Protein AF-A0A847ADQ1-F1 (afdb_monomer_lite)

Secondary structure (DSSP, 8-state):
--SSPBSTTHHHHHHHHHHHHHTT----EEE-TTTHHHHHHHHHHHTPPPEEE-SSHHHHHHT--SEEEEES-B---TTS--B-TT--B-GGG---GGGGGGSTT-EEEEEESSS-BTTGGGGHHHHHHH-GGGTTTS-----SEEEE-SSHHHHHHHHHHHHHHHHTS--S--HHHHHHHHHHHHHTT-B-TTT-S-SSEETTEEHHHHHHHHHHHHHHHHH-

Radius of gyration: 16.24 Å; chains: 1; bounding box: 37×34×44 Å

pLDDT: mean 96.76, std 3.58, range [64.19, 98.88]

Foldseek 3Di:
DQLAAALFFLLLQQLLQQLCVVVPHDGEAEDAPSCQQLNVLLCVLQVGDYYDHDQELVVVCVVVDQEDEEQPAFAAFPVRFAAAPVRDTNRVNHRHNLCVLVDPNYAYEYEDARQRHAQSLVCLVVVCVVCVVCSRNGHNHHGPYYDHDNTRSLVSQLSSLVSCLVVVHRSGDALVSLQSSLVSNLVSPHAASCPRGSDSDHVPHHSVVVNVSNVVSVVVSVVD

Structure (mmCIF, N/CA/C/O backbone):
data_AF-A0A847ADQ1-F1
#
_entry.id   AF-A0A847ADQ1-F1
#
loop_
_atom_site.group_PDB
_atom_site.id
_atom_site.type_symbol
_atom_site.label_atom_id
_atom_site.label_alt_id
_atom_site.label_comp_id
_atom_site.label_asym_id
_atom_site.label_entity_id
_atom_site.label_seq_id
_atom_site.pdbx_PDB_ins_code
_atom_site.Cartn_x
_atom_site.Cartn_y
_atom_site.Cartn_z
_atom_site.occupancy
_atom_site.B_iso_or_equiv
_atom_site.auth_seq_id
_atom_site.auth_comp_id
_atom_site.auth_asym_id
_atom_site.auth_atom_id
_atom_site.pdbx_PDB_model_num
ATOM 1 N N . SER A 1 1 ? 9.536 -7.437 -6.058 1.00 64.19 1 SER A N 1
ATOM 2 C CA . SER A 1 1 ? 10.414 -8.628 -6.129 1.00 64.19 1 SER A CA 1
ATOM 3 C C . SER A 1 1 ? 10.101 -9.412 -7.424 1.00 64.19 1 SER A C 1
ATOM 5 O O . SER A 1 1 ? 9.355 -8.891 -8.245 1.00 64.19 1 SER A O 1
ATOM 7 N N . ARG A 1 2 ? 10.649 -10.618 -7.677 1.00 76.25 2 ARG A N 1
ATOM 8 C CA . ARG A 1 2 ? 10.244 -11.473 -8.825 1.00 76.25 2 ARG A CA 1
ATOM 9 C C . ARG A 1 2 ? 9.183 -12.505 -8.408 1.00 76.25 2 ARG A C 1
ATOM 11 O O . ARG A 1 2 ? 9.487 -13.690 -8.297 1.00 76.25 2 ARG A O 1
ATOM 18 N N . GLY A 1 3 ? 7.961 -12.039 -8.151 1.00 76.69 3 GLY A N 1
ATOM 19 C CA . GLY A 1 3 ? 6.793 -12.888 -7.869 1.00 76.69 3 GLY A CA 1
ATOM 20 C C . GLY A 1 3 ? 6.561 -13.263 -6.401 1.00 76.69 3 GLY A C 1
ATOM 21 O O . GLY A 1 3 ? 5.585 -13.949 -6.116 1.00 76.69 3 GLY A O 1
ATOM 22 N N . ALA A 1 4 ? 7.413 -12.822 -5.470 1.00 89.94 4 ALA A N 1
ATOM 23 C CA . ALA A 1 4 ? 7.093 -12.858 -4.043 1.00 89.94 4 ALA A CA 1
ATOM 24 C C . ALA A 1 4 ? 6.412 -11.537 -3.633 1.00 89.94 4 ALA A C 1
ATOM 26 O O . ALA A 1 4 ? 6.844 -10.477 -4.097 1.00 89.94 4 ALA A O 1
ATOM 27 N N . PRO A 1 5 ? 5.391 -11.553 -2.768 1.00 92.94 5 PRO A N 1
ATOM 28 C CA . PRO A 1 5 ? 4.870 -10.310 -2.217 1.00 92.94 5 PRO A CA 1
ATOM 29 C C . PRO A 1 5 ? 5.958 -9.588 -1.422 1.00 92.94 5 PRO A C 1
ATOM 31 O O . PRO A 1 5 ? 6.786 -10.234 -0.772 1.00 92.94 5 PRO A O 1
ATOM 34 N N . GLU A 1 6 ? 5.967 -8.262 -1.501 1.00 95.56 6 GLU A N 1
ATOM 35 C CA . GLU A 1 6 ? 6.812 -7.437 -0.640 1.00 95.56 6 GLU A CA 1
ATOM 36 C C . GLU A 1 6 ? 6.119 -7.194 0.706 1.00 95.56 6 GLU A C 1
ATOM 38 O O . GLU A 1 6 ? 4.911 -7.416 0.844 1.00 95.56 6 GLU A O 1
ATOM 43 N N . THR A 1 7 ? 6.906 -6.851 1.724 1.00 97.75 7 THR A N 1
ATOM 44 C CA . THR A 1 7 ? 6.389 -6.530 3.057 1.00 97.75 7 THR A CA 1
ATOM 45 C C . THR A 1 7 ? 5.823 -5.116 3.147 1.00 97.75 7 THR A C 1
ATOM 47 O O . THR A 1 7 ? 4.994 -4.900 4.025 1.00 97.75 7 THR A O 1
ATOM 50 N N . ASP A 1 8 ? 6.201 -4.200 2.243 1.00 98.38 8 ASP A N 1
ATOM 51 C CA . ASP A 1 8 ? 5.604 -2.861 2.168 1.00 98.38 8 ASP A CA 1
ATOM 52 C C . ASP A 1 8 ? 4.308 -2.878 1.363 1.00 98.38 8 ASP A C 1
ATOM 54 O O . ASP A 1 8 ? 4.202 -3.560 0.337 1.00 98.38 8 ASP A O 1
ATOM 58 N N . GLY A 1 9 ? 3.304 -2.160 1.858 1.00 98.19 9 GLY A N 1
ATOM 59 C CA . GLY A 1 9 ? 1.967 -2.080 1.292 1.00 98.19 9 GLY A CA 1
ATOM 60 C C . GLY A 1 9 ? 0.895 -2.811 2.101 1.00 98.19 9 GLY A C 1
ATOM 61 O O . GLY A 1 9 ? -0.124 -2.193 2.444 1.00 98.19 9 GLY A O 1
ATOM 62 N N . PRO A 1 10 ? 1.050 -4.123 2.394 1.00 98.44 10 PRO A N 1
ATOM 63 C CA . PRO A 1 10 ? 0.032 -4.891 3.092 1.00 98.44 10 PRO A CA 1
ATOM 64 C C . PRO A 1 10 ? -0.368 -4.312 4.451 1.00 98.44 10 PRO A C 1
ATOM 66 O O . PRO A 1 10 ? -1.566 -4.231 4.734 1.00 98.44 10 PRO A O 1
ATOM 69 N N . GLY A 1 11 ? 0.589 -3.894 5.287 1.00 98.31 11 GLY A N 1
ATOM 70 C CA . GLY A 1 11 ? 0.300 -3.397 6.633 1.00 98.31 11 GLY A CA 1
ATOM 71 C C . GLY A 1 11 ? -0.511 -2.103 6.597 1.00 98.31 11 GLY A C 1
ATOM 72 O O . GLY A 1 11 ? -1.565 -1.995 7.236 1.00 98.31 11 GLY A O 1
ATOM 73 N N . GLY A 1 12 ? -0.085 -1.143 5.778 1.00 98.62 12 GLY A N 1
ATOM 74 C CA . GLY A 1 12 ? -0.758 0.137 5.583 1.00 98.62 12 GLY A CA 1
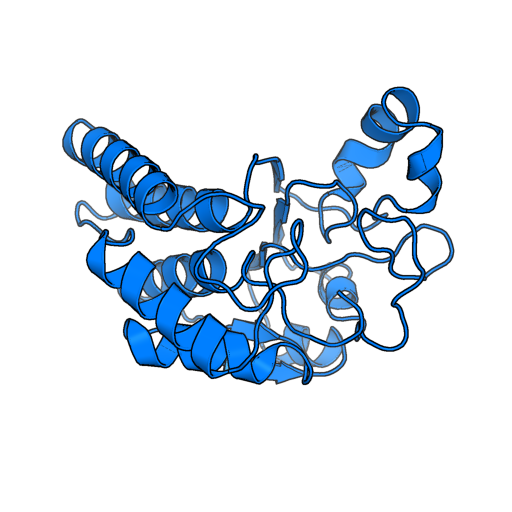ATOM 75 C C . GLY A 1 12 ? -2.142 -0.025 4.973 1.00 98.62 12 GLY A C 1
ATOM 76 O O . GLY A 1 12 ? -3.101 0.587 5.456 1.00 98.62 12 GLY A O 1
ATOM 77 N N . ALA A 1 13 ? -2.272 -0.881 3.955 1.00 98.75 13 ALA A N 1
ATOM 78 C CA . ALA A 1 13 ? -3.550 -1.171 3.312 1.00 98.75 13 ALA A CA 1
ATOM 79 C C . ALA A 1 13 ? -4.554 -1.783 4.293 1.00 98.75 13 ALA A C 1
ATOM 81 O O . ALA A 1 13 ? -5.692 -1.313 4.384 1.00 98.75 13 ALA A O 1
ATOM 82 N N . VAL A 1 14 ? -4.137 -2.787 5.070 1.00 98.75 14 VAL A N 1
ATOM 83 C CA . VAL A 1 14 ? -5.007 -3.461 6.043 1.00 98.75 14 VAL A CA 1
ATOM 84 C C . VAL A 1 14 ? -5.429 -2.519 7.163 1.00 98.75 14 VAL A C 1
ATOM 86 O O . VAL A 1 14 ? -6.620 -2.439 7.478 1.00 98.75 14 VAL A O 1
ATOM 89 N N . VAL A 1 15 ? -4.493 -1.762 7.738 1.00 98.75 15 VAL A N 1
ATOM 90 C CA . VAL A 1 15 ? -4.790 -0.822 8.827 1.00 98.75 15 VAL A CA 1
ATOM 91 C C . VAL A 1 15 ? -5.731 0.284 8.359 1.00 98.75 15 VAL A C 1
ATOM 93 O O . VAL A 1 15 ? -6.720 0.580 9.039 1.00 98.75 15 VAL A O 1
ATOM 96 N N . PHE A 1 16 ? -5.483 0.864 7.184 1.00 98.81 16 PHE A N 1
ATOM 97 C CA . PHE A 1 16 ? -6.342 1.919 6.663 1.00 98.81 16 PHE A CA 1
ATOM 98 C C . PHE A 1 16 ? -7.733 1.401 6.283 1.00 98.81 16 PHE A C 1
ATOM 100 O O . PHE A 1 16 ? -8.744 2.002 6.662 1.00 98.81 16 PHE A O 1
ATOM 107 N N . ALA A 1 17 ? -7.816 0.252 5.608 1.00 98.69 17 ALA A N 1
ATOM 108 C CA . ALA A 1 17 ? -9.096 -0.351 5.253 1.00 98.69 17 ALA A CA 1
ATOM 109 C C . ALA A 1 17 ? -9.905 -0.732 6.505 1.00 98.69 17 ALA A C 1
ATOM 111 O O . ALA A 1 17 ? -11.104 -0.451 6.581 1.00 98.69 17 ALA A O 1
ATOM 112 N N . ARG A 1 18 ? -9.255 -1.276 7.542 1.00 98.56 18 ARG A N 1
ATOM 113 C CA . ARG A 1 18 ? -9.882 -1.526 8.849 1.00 98.56 18 ARG A CA 1
ATOM 114 C C . ARG A 1 18 ? -10.414 -0.236 9.476 1.00 98.56 18 ARG A C 1
ATOM 116 O O . ARG A 1 18 ? -11.547 -0.220 9.956 1.00 98.56 18 ARG A O 1
ATOM 123 N N . ALA A 1 19 ? -9.650 0.856 9.447 1.00 98.56 19 ALA A N 1
ATOM 124 C CA . ALA A 1 19 ? -10.088 2.155 9.961 1.00 98.56 19 ALA A CA 1
ATOM 125 C C . ALA A 1 19 ? -11.319 2.704 9.207 1.00 98.56 19 ALA A C 1
ATOM 127 O O . ALA A 1 19 ? -12.257 3.218 9.828 1.00 98.56 19 ALA A O 1
ATOM 128 N N . LEU A 1 20 ? -11.369 2.546 7.881 1.00 98.25 20 LEU A N 1
ATOM 129 C CA . LEU A 1 20 ? -12.544 2.882 7.068 1.00 98.25 20 LEU A CA 1
ATOM 130 C C . LEU A 1 20 ? -13.766 2.038 7.466 1.00 98.25 20 LEU A C 1
ATOM 132 O O . LEU A 1 20 ? -14.824 2.598 7.766 1.00 98.25 20 LEU A O 1
ATOM 136 N N . ALA A 1 21 ? -13.616 0.715 7.568 1.00 98.12 21 ALA A N 1
ATOM 137 C CA . ALA A 1 21 ? -14.698 -0.178 7.996 1.00 98.12 21 ALA A CA 1
ATOM 138 C C . ALA A 1 21 ? -15.231 0.194 9.390 1.00 98.12 21 ALA A C 1
ATOM 140 O O . ALA A 1 21 ? -16.437 0.317 9.606 1.00 98.12 21 ALA A O 1
ATOM 141 N N . LEU A 1 22 ? -14.326 0.460 10.336 1.00 97.62 22 LEU A N 1
ATOM 142 C CA . LEU A 1 22 ? -14.642 0.846 11.714 1.00 97.62 22 LEU A CA 1
ATOM 143 C C . LEU A 1 22 ? -15.347 2.201 11.839 1.00 97.62 22 LEU A C 1
ATOM 145 O O . LEU A 1 22 ? -15.901 2.508 12.898 1.00 97.62 22 LEU A O 1
ATOM 149 N N . THR A 1 23 ? -15.333 3.008 10.782 1.00 97.25 23 THR A N 1
ATOM 150 C CA . THR A 1 23 ? -16.091 4.258 10.698 1.00 97.25 23 THR A CA 1
ATOM 151 C C . THR A 1 23 ? -17.372 4.103 9.865 1.00 97.25 23 THR A C 1
ATOM 153 O O . THR A 1 23 ? -18.047 5.088 9.578 1.00 97.25 23 THR A O 1
ATOM 156 N N . GLY A 1 24 ? -17.762 2.872 9.520 1.00 96.31 24 GLY A N 1
ATOM 157 C CA . GLY A 1 24 ? -19.025 2.554 8.851 1.00 96.31 24 GLY A CA 1
ATOM 158 C C . GLY A 1 24 ? -19.001 2.730 7.335 1.00 96.31 24 GLY A C 1
ATOM 159 O O . GLY A 1 24 ? -20.065 2.880 6.737 1.00 96.31 24 GLY A O 1
ATOM 160 N N . ARG A 1 25 ? -17.815 2.760 6.714 1.00 96.94 25 ARG A N 1
ATOM 161 C CA . ARG A 1 25 ? -17.682 2.775 5.250 1.00 96.94 25 ARG A CA 1
ATOM 162 C C . ARG A 1 25 ? -17.715 1.343 4.725 1.00 96.94 25 ARG A C 1
ATOM 164 O O . ARG A 1 25 ? -17.187 0.435 5.366 1.00 96.94 25 ARG A O 1
ATOM 171 N N . GLU A 1 26 ? -18.307 1.161 3.552 1.00 97.00 26 GLU A N 1
ATOM 172 C CA . GLU A 1 26 ? -18.151 -0.070 2.784 1.00 97.00 26 GLU A CA 1
ATOM 173 C C . GLU A 1 26 ? -16.737 -0.090 2.194 1.00 97.00 26 GLU A C 1
ATOM 175 O O . GLU A 1 26 ? -16.317 0.873 1.553 1.00 97.00 26 GLU A O 1
ATOM 180 N N . VAL A 1 27 ? -15.974 -1.145 2.475 1.00 97.44 27 VAL A N 1
ATOM 181 C CA . VAL A 1 27 ? -14.571 -1.247 2.066 1.00 97.44 27 VAL A CA 1
ATOM 182 C C . VAL A 1 27 ? -14.263 -2.667 1.614 1.00 97.44 27 VAL A C 1
ATOM 184 O O . VAL A 1 27 ? -14.748 -3.635 2.202 1.00 97.44 27 VAL A O 1
ATOM 187 N N . ALA A 1 28 ? -13.420 -2.777 0.597 1.00 96.94 28 ALA A N 1
ATOM 188 C CA . ALA A 1 28 ? -12.846 -4.026 0.128 1.00 96.94 28 ALA A CA 1
ATOM 189 C C . ALA A 1 28 ? -11.369 -3.791 -0.201 1.00 96.94 28 ALA A C 1
ATOM 191 O O . ALA A 1 28 ? -11.009 -2.732 -0.717 1.00 96.94 28 ALA A O 1
ATOM 192 N N . ILE A 1 29 ? -10.520 -4.768 0.116 1.00 98.50 29 ILE A N 1
ATOM 193 C CA . ILE A 1 29 ? -9.119 -4.763 -0.308 1.00 98.50 29 ILE A CA 1
ATOM 194 C C . ILE A 1 29 ? -9.030 -5.589 -1.584 1.00 98.50 29 ILE A C 1
ATOM 196 O O . ILE A 1 29 ? -9.310 -6.786 -1.556 1.00 98.50 29 ILE A O 1
ATOM 200 N N . PHE A 1 30 ? -8.619 -4.953 -2.677 1.00 98.38 30 PHE A N 1
ATOM 201 C CA . PHE A 1 30 ? -8.323 -5.622 -3.939 1.00 98.38 30 PHE A CA 1
ATOM 202 C C . PHE A 1 30 ? -6.818 -5.812 -4.092 1.00 98.38 30 PHE A C 1
ATOM 204 O O . PHE A 1 30 ? -6.032 -4.907 -3.810 1.00 98.38 30 PHE A O 1
ATOM 211 N N . THR A 1 31 ? -6.414 -6.992 -4.538 1.00 98.06 31 THR A N 1
ATOM 212 C CA . THR A 1 31 ? -5.016 -7.323 -4.826 1.00 98.06 31 THR A CA 1
ATOM 213 C C . THR A 1 31 ? -4.956 -8.407 -5.899 1.00 98.06 31 THR A C 1
ATOM 215 O O . THR A 1 31 ? -5.996 -8.836 -6.383 1.00 98.06 31 THR A O 1
ATOM 218 N N . ASP A 1 32 ? -3.764 -8.834 -6.297 1.00 96.88 32 ASP A N 1
ATOM 219 C CA . ASP A 1 32 ? -3.591 -9.916 -7.268 1.00 96.88 32 ASP A CA 1
ATOM 220 C C . ASP A 1 32 ? -3.220 -11.250 -6.610 1.00 96.88 32 ASP A C 1
ATOM 222 O O . ASP A 1 32 ? -2.955 -11.323 -5.407 1.00 96.88 32 ASP A O 1
ATOM 226 N N . SER A 1 33 ? -3.166 -12.314 -7.413 1.00 95.62 33 SER A N 1
ATOM 227 C CA . SER A 1 33 ? -2.839 -13.663 -6.943 1.00 95.62 33 SER A CA 1
ATOM 228 C C . SER A 1 33 ? -1.426 -13.837 -6.361 1.00 95.62 33 SER A C 1
ATOM 230 O O . SER A 1 33 ? -1.193 -14.768 -5.581 1.00 95.62 33 SER A O 1
ATOM 232 N N . TYR A 1 34 ? -0.475 -12.948 -6.667 1.00 96.69 34 TYR A N 1
ATOM 233 C CA . TYR A 1 34 ? 0.869 -12.965 -6.075 1.00 96.69 34 TYR A CA 1
ATOM 234 C C . TYR A 1 34 ? 0.872 -12.356 -4.669 1.00 96.69 34 TYR A C 1
ATOM 236 O O . TYR A 1 34 ? 1.585 -12.837 -3.781 1.00 96.69 34 TYR A O 1
ATOM 244 N N . CYS A 1 35 ? 0.039 -11.339 -4.445 1.00 97.19 35 CYS A N 1
ATOM 245 C CA . CYS A 1 35 ? -0.044 -10.603 -3.183 1.00 97.19 35 CYS A CA 1
ATOM 246 C C . CYS A 1 35 ? -1.191 -11.048 -2.261 1.00 97.19 35 CYS A C 1
ATOM 248 O O . CYS A 1 35 ? -1.146 -10.787 -1.055 1.00 97.19 35 CYS A O 1
ATOM 250 N N . GLY A 1 36 ? -2.173 -11.801 -2.764 1.00 97.50 36 GLY A N 1
ATOM 251 C CA . GLY A 1 36 ? -3.367 -12.220 -2.021 1.00 97.50 36 GLY A CA 1
ATOM 252 C C . GLY A 1 36 ? -3.076 -12.920 -0.697 1.00 97.50 36 GLY A C 1
ATOM 253 O O . GLY A 1 36 ? -3.735 -12.663 0.313 1.00 97.50 36 GLY A O 1
ATOM 254 N N . ARG A 1 37 ? -2.048 -13.777 -0.658 1.00 97.25 37 ARG A N 1
ATOM 255 C CA . ARG A 1 37 ? -1.647 -14.468 0.579 1.00 97.25 37 ARG A CA 1
ATOM 256 C C . ARG A 1 37 ? -1.067 -13.530 1.641 1.00 97.25 37 ARG A C 1
ATOM 258 O O . ARG A 1 37 ? -1.303 -13.773 2.818 1.00 97.25 37 ARG A O 1
ATOM 265 N N . ALA A 1 38 ? -0.334 -12.494 1.234 1.00 98.00 38 ALA A N 1
ATOM 266 C CA . ALA A 1 38 ? 0.267 -11.517 2.138 1.00 98.00 38 ALA A CA 1
ATOM 267 C C . ALA A 1 38 ? -0.814 -10.639 2.774 1.00 98.00 38 ALA A C 1
ATOM 269 O O . ALA A 1 38 ? -0.896 -10.555 3.997 1.00 98.00 38 ALA A O 1
ATOM 270 N N . LEU A 1 39 ? -1.722 -10.099 1.955 1.00 98.50 39 LEU A N 1
ATOM 271 C CA . LEU A 1 39 ? -2.825 -9.267 2.443 1.00 98.50 39 LEU A CA 1
ATOM 272 C C . LEU A 1 39 ? -3.761 -10.044 3.373 1.00 98.50 39 LEU A C 1
ATOM 274 O O . LEU A 1 39 ? -4.140 -9.530 4.421 1.00 98.50 39 LEU A O 1
ATOM 278 N N . ARG A 1 40 ? -4.101 -11.298 3.039 1.00 98.56 40 ARG A N 1
ATOM 279 C CA . ARG A 1 40 ? -4.914 -12.144 3.930 1.00 98.56 40 ARG A CA 1
ATOM 280 C C . ARG A 1 40 ? -4.228 -12.414 5.262 1.00 98.56 40 ARG A C 1
ATOM 282 O O . ARG A 1 40 ? -4.880 -12.304 6.290 1.00 98.56 40 ARG A O 1
ATOM 289 N N . ALA A 1 41 ? -2.930 -12.719 5.245 1.00 98.25 41 ALA A N 1
ATOM 290 C CA . ALA A 1 41 ? -2.167 -12.957 6.465 1.00 98.25 41 ALA A CA 1
ATOM 291 C C . ALA A 1 41 ? -2.169 -11.721 7.384 1.00 98.25 41 ALA A C 1
ATOM 293 O O . ALA A 1 41 ? -2.421 -11.853 8.580 1.00 98.25 41 ALA A O 1
ATOM 294 N N . CYS A 1 42 ? -1.985 -10.519 6.823 1.00 98.12 42 CYS A N 1
ATOM 295 C CA . CYS A 1 42 ? -2.130 -9.267 7.569 1.00 98.12 42 CYS A CA 1
ATOM 296 C C . CYS A 1 42 ? -3.555 -9.078 8.109 1.00 98.12 42 CYS A C 1
ATOM 298 O O . CYS A 1 42 ? -3.719 -8.780 9.290 1.00 98.12 42 CYS A O 1
ATOM 300 N N . CYS A 1 43 ? -4.591 -9.278 7.285 1.00 98.25 43 CYS A N 1
ATOM 301 C CA . CYS A 1 43 ? -5.981 -9.160 7.736 1.00 98.25 43 CYS A CA 1
ATOM 302 C C . CYS A 1 43 ? -6.297 -10.111 8.893 1.00 98.25 43 CYS A C 1
ATOM 304 O O . CYS A 1 43 ? -6.905 -9.684 9.874 1.00 98.25 43 CYS A O 1
ATOM 306 N N . ASP A 1 44 ? -5.867 -11.368 8.806 1.00 98.19 44 ASP A N 1
ATOM 307 C CA . ASP A 1 44 ? -6.098 -12.373 9.845 1.00 98.19 44 ASP A CA 1
ATOM 308 C C . ASP A 1 44 ? -5.368 -12.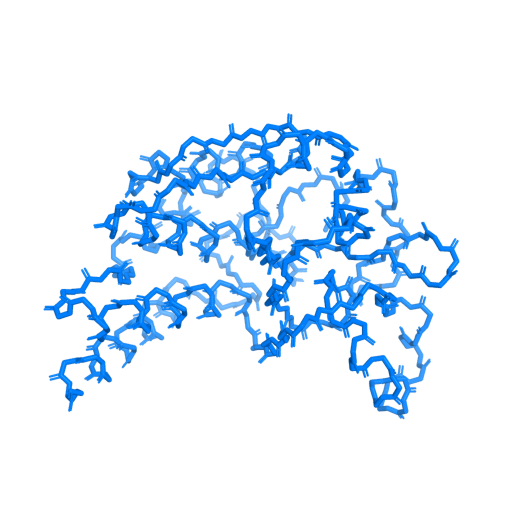021 11.151 1.00 98.19 44 ASP A C 1
ATOM 310 O O . ASP A 1 44 ? -5.903 -12.260 12.235 1.00 98.19 44 ASP A O 1
ATOM 314 N N . ALA A 1 45 ? -4.182 -11.409 11.064 1.00 97.69 45 ALA A N 1
ATOM 315 C CA . ALA A 1 45 ? -3.388 -11.021 12.229 1.00 97.69 45 ALA A CA 1
ATOM 316 C C . ALA A 1 45 ? -4.045 -9.912 13.070 1.00 97.69 45 ALA A C 1
ATOM 318 O O . ALA A 1 45 ? -3.917 -9.921 14.294 1.00 97.69 45 ALA A O 1
ATOM 319 N N . VAL A 1 46 ? -4.753 -8.965 12.439 1.00 96.31 46 VAL A N 1
ATOM 320 C CA . VAL A 1 46 ? -5.239 -7.741 13.118 1.00 96.31 46 VAL A CA 1
ATOM 321 C C . VAL A 1 46 ? -6.739 -7.467 12.946 1.00 96.31 46 VAL A C 1
ATOM 323 O O . VAL A 1 46 ? -7.229 -6.391 13.300 1.00 96.31 46 VAL A O 1
ATOM 326 N N . GLY A 1 47 ? -7.494 -8.419 12.395 1.00 95.00 47 GLY A N 1
ATOM 327 C CA . GLY A 1 47 ? -8.933 -8.269 12.153 1.00 95.00 47 GLY A CA 1
ATOM 328 C C . GLY A 1 47 ? -9.257 -7.257 11.047 1.00 95.00 47 GLY A C 1
ATOM 329 O O . GLY A 1 47 ? -10.092 -6.369 11.234 1.00 95.00 47 GLY A O 1
ATOM 330 N N . GLY A 1 48 ? -8.564 -7.365 9.914 1.00 94.50 48 GLY A N 1
ATOM 331 C CA . GLY A 1 48 ? -8.808 -6.572 8.709 1.00 94.50 48 GLY A CA 1
ATOM 332 C C . GLY A 1 48 ? -10.052 -7.010 7.915 1.00 94.50 48 GLY A C 1
ATOM 333 O O . GLY A 1 48 ? -10.645 -8.055 8.196 1.00 94.50 48 GLY A O 1
ATOM 334 N N . PRO A 1 49 ? -10.477 -6.213 6.918 1.00 95.19 49 PRO A N 1
ATOM 335 C CA . PRO A 1 49 ? -11.575 -6.580 6.025 1.00 95.19 49 PRO A CA 1
ATOM 336 C C . PRO A 1 49 ? -11.188 -7.724 5.071 1.00 95.19 49 PRO A C 1
ATOM 338 O O . PRO A 1 49 ? -10.026 -8.104 4.957 1.00 95.19 49 PRO A O 1
ATOM 341 N N . GLY A 1 50 ? -12.174 -8.277 4.360 1.00 93.25 50 GLY A N 1
ATOM 342 C CA . GLY A 1 50 ? -11.931 -9.324 3.365 1.00 93.25 50 GLY A CA 1
ATOM 343 C C . GLY A 1 50 ? -11.048 -8.852 2.202 1.00 93.25 50 GLY A C 1
ATOM 344 O O . GLY A 1 50 ? -11.122 -7.697 1.779 1.00 93.25 50 GLY A O 1
ATOM 345 N N . VAL A 1 51 ? -10.241 -9.777 1.678 1.00 97.94 51 VAL A N 1
ATOM 346 C CA . VAL A 1 51 ? -9.345 -9.568 0.532 1.00 97.94 51 VAL A CA 1
ATOM 347 C C . VAL A 1 51 ? -9.931 -10.253 -0.697 1.00 97.94 51 VAL A C 1
ATOM 349 O O . VAL A 1 51 ? -10.266 -11.439 -0.640 1.00 97.94 51 VAL A O 1
ATOM 352 N N . ILE A 1 52 ? -10.024 -9.512 -1.797 1.00 98.12 52 ILE A N 1
ATOM 353 C CA . ILE A 1 52 ? -10.507 -9.976 -3.096 1.00 98.12 52 ILE A CA 1
ATOM 354 C C . ILE A 1 52 ? -9.314 -9.994 -4.054 1.00 98.12 52 ILE A C 1
ATOM 356 O O . ILE A 1 52 ? -8.619 -8.989 -4.210 1.00 98.12 52 ILE A O 1
ATOM 360 N N . GLU A 1 53 ? -9.047 -11.156 -4.645 1.00 97.88 53 GLU A N 1
ATOM 361 C CA . GLU A 1 53 ? -8.013 -11.311 -5.667 1.00 97.88 53 GLU A CA 1
ATOM 362 C C . GLU A 1 53 ? -8.623 -11.102 -7.043 1.00 97.88 53 GLU A C 1
ATOM 364 O O . GLU A 1 53 ? -9.561 -11.808 -7.406 1.00 97.88 53 GLU A O 1
ATOM 369 N N . GLU A 1 54 ? -8.061 -10.168 -7.796 1.00 97.00 54 GLU A N 1
ATOM 370 C CA . GLU A 1 54 ? -8.451 -9.861 -9.164 1.00 97.00 54 GLU A CA 1
ATOM 371 C C . GLU A 1 54 ? -7.212 -9.706 -10.043 1.00 97.00 54 GLU A C 1
ATOM 373 O O . GLU A 1 54 ? -6.093 -9.498 -9.570 1.00 97.00 54 GLU A O 1
ATOM 378 N N . GLU A 1 55 ? -7.418 -9.802 -11.350 1.00 95.25 55 GLU A N 1
ATOM 379 C CA . GLU A 1 55 ? -6.334 -9.761 -12.335 1.00 95.25 55 GLU A CA 1
ATOM 380 C C . GLU A 1 55 ? -6.440 -8.537 -13.262 1.00 95.25 55 GLU A C 1
ATOM 382 O O . GLU A 1 55 ? -5.551 -8.300 -14.083 1.00 95.25 55 GLU A O 1
ATOM 387 N N . SER A 1 56 ? -7.492 -7.720 -13.136 1.00 95.44 56 SER A N 1
ATOM 388 C CA . SER A 1 56 ? -7.629 -6.467 -13.876 1.00 95.44 56 SER A CA 1
ATOM 389 C C . SER A 1 56 ? -8.359 -5.379 -13.079 1.00 95.44 56 SER A C 1
ATOM 391 O O . SER A 1 56 ? -8.914 -5.604 -12.004 1.00 95.44 56 SER A O 1
ATOM 393 N N . GLY A 1 57 ? -8.313 -4.148 -13.589 1.00 95.31 57 GLY A N 1
ATOM 394 C CA . GLY A 1 57 ? -9.022 -3.027 -12.982 1.00 95.31 57 GLY A CA 1
ATOM 395 C C . GLY A 1 57 ? -10.535 -3.055 -13.205 1.00 95.31 57 GLY A C 1
ATOM 396 O O . GLY A 1 57 ? -11.257 -2.406 -12.449 1.00 95.31 57 GLY A O 1
ATOM 397 N N . ASP A 1 58 ? -11.033 -3.805 -14.194 1.00 94.88 58 ASP A N 1
ATOM 398 C CA . ASP A 1 58 ? -12.470 -3.883 -14.485 1.00 94.88 58 ASP A CA 1
ATOM 399 C C . ASP A 1 58 ? -13.234 -4.540 -13.326 1.00 94.88 58 ASP A C 1
ATOM 401 O O . ASP A 1 58 ? -14.324 -4.087 -12.963 1.00 94.88 58 ASP A O 1
ATOM 405 N N . GLU A 1 59 ? -12.656 -5.561 -12.687 1.00 91.88 59 GLU A N 1
ATOM 406 C CA . GLU A 1 59 ? -13.266 -6.223 -11.532 1.00 91.88 59 GLU A CA 1
ATOM 407 C C . GLU A 1 59 ? -13.235 -5.338 -10.279 1.00 91.88 59 GLU A C 1
ATOM 409 O O . GLU A 1 59 ? -14.214 -5.291 -9.530 1.00 91.88 59 GLU A O 1
ATOM 414 N N . VAL A 1 60 ? -12.179 -4.534 -10.104 1.00 95.88 60 VAL A N 1
ATOM 415 C CA . VAL A 1 60 ? -12.131 -3.496 -9.058 1.00 95.88 60 VAL A CA 1
ATOM 416 C C . VAL A 1 60 ? -13.237 -2.459 -9.283 1.00 95.88 60 VAL A C 1
ATOM 418 O O . VAL A 1 60 ? -13.944 -2.074 -8.352 1.00 95.88 60 VAL A O 1
ATOM 421 N N . LEU A 1 61 ? -13.446 -2.020 -10.527 1.00 96.50 61 LEU A N 1
ATOM 422 C CA . LEU A 1 61 ? -14.495 -1.057 -10.877 1.00 96.50 61 LEU A CA 1
ATOM 423 C C . LEU A 1 61 ? -15.911 -1.642 -10.772 1.00 96.50 61 LEU A C 1
ATOM 425 O O . LEU A 1 61 ? -16.864 -0.891 -10.543 1.00 96.50 61 LEU A O 1
ATOM 429 N N . ALA A 1 62 ? -16.074 -2.964 -10.869 1.00 95.81 62 ALA A N 1
ATOM 430 C CA . ALA A 1 62 ? -17.362 -3.629 -10.666 1.00 95.81 62 ALA A CA 1
ATOM 431 C C . ALA A 1 62 ? -17.908 -3.443 -9.237 1.00 95.81 62 ALA A C 1
ATOM 433 O O . ALA A 1 62 ? -19.127 -3.461 -9.043 1.00 95.81 62 ALA A O 1
ATOM 434 N N . PHE A 1 63 ? -17.030 -3.178 -8.262 1.00 95.38 63 PHE A N 1
ATOM 435 C CA . PHE A 1 63 ? -17.394 -2.784 -6.897 1.00 95.38 63 PHE A CA 1
ATOM 436 C C . PHE A 1 63 ? -18.011 -1.376 -6.808 1.00 95.38 63 PHE A C 1
ATOM 438 O O . PHE A 1 63 ? -18.678 -1.062 -5.827 1.00 95.38 63 PHE A O 1
ATOM 445 N N . ARG A 1 64 ? -17.855 -0.543 -7.848 1.00 95.38 64 ARG A N 1
ATOM 446 C CA . ARG A 1 64 ? -18.334 0.852 -7.921 1.00 95.38 64 ARG A CA 1
ATOM 447 C C . ARG A 1 64 ? -17.835 1.737 -6.762 1.00 95.38 64 ARG A C 1
ATOM 449 O O . ARG A 1 64 ? -18.655 2.360 -6.086 1.00 95.38 64 ARG A O 1
ATOM 456 N N . PRO A 1 65 ? -16.513 1.813 -6.521 1.00 95.69 65 PRO A N 1
ATOM 457 C CA . PRO A 1 65 ? -15.974 2.627 -5.437 1.00 95.69 65 PRO A CA 1
ATOM 458 C C . PRO A 1 65 ? -16.177 4.131 -5.682 1.00 95.69 65 PRO A C 1
ATOM 460 O O . PRO A 1 65 ? -15.882 4.636 -6.762 1.00 95.69 65 PRO A O 1
ATOM 463 N N . ASP A 1 66 ? -16.578 4.874 -4.646 1.00 95.38 66 ASP A N 1
ATOM 464 C CA . ASP A 1 66 ? -16.527 6.348 -4.654 1.00 95.38 66 ASP A CA 1
ATOM 465 C C . ASP A 1 66 ? -15.080 6.883 -4.555 1.00 95.38 66 ASP A C 1
ATOM 467 O O . ASP A 1 66 ? -14.784 8.019 -4.944 1.00 95.38 66 ASP A O 1
ATOM 471 N N . LEU A 1 67 ? -14.184 6.068 -3.987 1.00 97.31 67 LEU A N 1
ATOM 472 C CA . LEU A 1 67 ? -12.767 6.344 -3.775 1.00 97.31 67 LEU A CA 1
ATOM 473 C C . LEU A 1 67 ? -11.964 5.055 -3.978 1.00 97.31 67 LEU A C 1
ATOM 475 O O . LEU A 1 67 ? -12.186 4.065 -3.282 1.00 97.31 67 LEU A O 1
ATOM 479 N N . LEU A 1 68 ? -11.003 5.100 -4.893 1.00 98.38 68 LEU A N 1
ATOM 480 C CA . LEU A 1 68 ? -9.969 4.095 -5.084 1.00 98.38 68 LEU A CA 1
ATOM 481 C C . LEU A 1 68 ? -8.692 4.552 -4.381 1.00 98.38 68 LEU A C 1
ATOM 483 O O . LEU A 1 68 ? -8.279 5.705 -4.520 1.00 98.38 68 LEU A O 1
ATOM 487 N N . VAL A 1 69 ? -8.073 3.648 -3.627 1.00 98.69 69 VAL A N 1
ATOM 488 C CA . VAL A 1 69 ? -6.851 3.935 -2.878 1.00 98.69 69 VAL A CA 1
ATOM 489 C C . VAL A 1 69 ? -5.777 2.938 -3.278 1.00 98.69 69 VAL A C 1
ATOM 491 O O . VAL A 1 69 ? -5.942 1.741 -3.053 1.00 98.69 69 VAL A O 1
ATOM 494 N N . PHE A 1 70 ? -4.683 3.429 -3.852 1.00 98.75 70 PHE A N 1
ATOM 495 C CA . PHE A 1 70 ? -3.477 2.632 -4.055 1.00 98.75 70 PHE A CA 1
ATOM 496 C C . PHE A 1 70 ? -2.524 2.845 -2.885 1.00 98.75 70 PHE A C 1
ATOM 498 O O . PHE A 1 70 ? -2.242 3.983 -2.516 1.00 98.75 70 PHE A O 1
ATOM 505 N N . ILE A 1 71 ? -2.036 1.749 -2.316 1.00 98.75 71 ILE A N 1
ATOM 506 C CA . ILE A 1 71 ? -0.955 1.736 -1.332 1.00 98.75 71 ILE A CA 1
ATOM 507 C C . ILE A 1 71 ? 0.047 0.706 -1.843 1.00 98.75 71 ILE A C 1
ATOM 509 O O . ILE A 1 71 ? -0.313 -0.464 -1.972 1.00 98.75 71 ILE A O 1
ATOM 513 N N . GLU A 1 72 ? 1.242 1.165 -2.218 1.00 98.31 72 GLU A N 1
ATOM 514 C CA . GLU A 1 72 ? 2.336 0.329 -2.742 1.00 98.31 72 GLU A CA 1
ATOM 515 C C . GLU A 1 72 ? 1.946 -0.563 -3.931 1.00 98.31 72 GLU A C 1
ATOM 517 O O . GLU A 1 72 ? 2.432 -1.678 -4.131 1.00 98.31 72 GLU A O 1
ATOM 522 N N . ARG A 1 73 ? 1.001 -0.094 -4.754 1.00 98.00 73 ARG A N 1
ATOM 523 C CA . ARG A 1 73 ? 0.626 -0.805 -5.976 1.00 98.00 73 ARG A CA 1
ATOM 524 C C . ARG A 1 73 ? 1.439 -0.274 -7.136 1.00 98.00 73 ARG A C 1
ATOM 526 O O . ARG A 1 73 ? 1.291 0.891 -7.464 1.00 98.00 73 ARG A O 1
ATOM 533 N N . LEU A 1 74 ? 2.186 -1.121 -7.841 1.00 98.00 74 LEU A N 1
ATOM 534 C CA . LEU A 1 74 ? 2.854 -0.724 -9.085 1.00 98.00 74 LEU A CA 1
ATOM 535 C C . LEU A 1 74 ? 1.875 -0.165 -10.128 1.00 98.00 74 LEU A C 1
ATOM 537 O O . LEU A 1 74 ? 0.810 -0.734 -10.375 1.00 98.00 74 LEU A O 1
ATOM 541 N N . GLY A 1 75 ? 2.276 0.930 -10.769 1.00 98.38 75 GLY A N 1
ATOM 542 C CA . GLY A 1 75 ? 1.575 1.538 -11.895 1.00 98.38 75 GLY A CA 1
ATOM 543 C C . GLY A 1 75 ? 2.351 1.342 -13.189 1.00 98.38 75 GLY A C 1
ATOM 544 O O . GLY A 1 75 ? 3.584 1.330 -13.191 1.00 98.38 75 GLY A O 1
ATOM 545 N N . ARG A 1 76 ? 1.639 1.197 -14.311 1.00 98.50 76 ARG A N 1
ATOM 546 C CA . ARG A 1 76 ? 2.307 1.025 -15.605 1.00 98.50 76 ARG A CA 1
ATOM 547 C C . ARG A 1 76 ? 3.162 2.246 -15.947 1.00 98.50 76 ARG A C 1
ATOM 549 O O . ARG A 1 76 ? 2.761 3.390 -15.716 1.00 98.50 76 ARG A O 1
ATOM 556 N N . ALA A 1 77 ? 4.309 2.001 -16.561 1.00 98.75 77 ALA A N 1
ATOM 557 C CA . ALA A 1 77 ? 5.140 3.017 -17.184 1.00 98.75 77 ALA A CA 1
ATOM 558 C C . ALA A 1 77 ? 4.604 3.406 -18.575 1.00 98.75 77 ALA A C 1
ATOM 560 O O . ALA A 1 77 ? 3.604 2.879 -19.067 1.00 98.75 77 ALA A O 1
ATOM 561 N N . GLU A 1 78 ? 5.282 4.347 -19.232 1.00 98.12 78 GLU A N 1
ATOM 562 C CA . GLU A 1 78 ? 4.883 4.885 -20.542 1.00 98.12 78 GLU A CA 1
ATOM 563 C C . GLU A 1 78 ? 4.861 3.830 -21.658 1.00 98.12 78 GLU A C 1
ATOM 565 O O . GLU A 1 78 ? 4.060 3.928 -22.586 1.00 98.12 78 GLU A O 1
ATOM 570 N N . ASP A 1 79 ? 5.691 2.793 -21.554 1.00 98.19 79 ASP A N 1
ATOM 571 C CA . ASP A 1 79 ? 5.716 1.667 -22.491 1.00 98.19 79 ASP A CA 1
ATOM 572 C C . ASP A 1 79 ? 4.707 0.553 -22.148 1.00 98.19 79 ASP A C 1
ATOM 574 O O . ASP A 1 79 ? 4.692 -0.488 -22.807 1.00 98.19 79 ASP A O 1
ATOM 578 N N . GLY A 1 80 ? 3.864 0.771 -21.132 1.00 98.12 80 GLY A N 1
ATOM 579 C CA . GLY A 1 80 ? 2.836 -0.163 -20.675 1.00 98.12 80 GLY A CA 1
ATOM 580 C C . GLY A 1 80 ? 3.344 -1.296 -19.778 1.00 98.12 80 GLY A C 1
ATOM 581 O O . GLY A 1 80 ? 2.560 -2.189 -19.465 1.00 98.12 80 GLY A O 1
ATOM 582 N N . ARG A 1 81 ? 4.622 -1.284 -19.380 1.00 98.56 81 ARG A N 1
ATOM 583 C CA . ARG A 1 81 ? 5.229 -2.302 -18.506 1.00 98.56 81 ARG A CA 1
ATOM 584 C C . ARG A 1 81 ? 5.290 -1.861 -17.047 1.00 98.56 81 ARG A C 1
ATOM 586 O O . ARG A 1 81 ? 5.086 -0.692 -16.732 1.00 98.56 81 ARG A O 1
ATOM 593 N N . TYR A 1 82 ? 5.631 -2.802 -16.172 1.00 98.44 82 TYR A N 1
ATOM 594 C CA . TYR A 1 82 ? 5.803 -2.597 -14.736 1.00 98.44 82 TYR A CA 1
ATOM 595 C C . TYR A 1 82 ? 7.250 -2.859 -14.341 1.00 98.44 82 TYR A C 1
ATOM 597 O O . TYR A 1 82 ? 7.833 -3.877 -14.720 1.00 98.44 82 TYR A O 1
ATOM 605 N N . TYR A 1 83 ? 7.822 -1.946 -13.562 1.00 98.00 83 TYR A N 1
ATOM 606 C CA . TYR A 1 83 ? 9.224 -1.986 -13.174 1.00 98.00 83 TYR A CA 1
ATOM 607 C C . TYR A 1 83 ? 9.369 -1.911 -11.660 1.00 98.00 83 TYR A C 1
ATOM 609 O O . TYR A 1 83 ? 8.645 -1.171 -10.999 1.00 98.00 83 TYR A O 1
ATOM 617 N N . ASN A 1 84 ? 10.331 -2.656 -11.117 1.00 95.88 84 ASN A N 1
ATOM 618 C CA . ASN A 1 84 ? 10.747 -2.493 -9.724 1.00 95.88 84 ASN A CA 1
ATOM 619 C C . ASN A 1 84 ? 11.829 -1.404 -9.582 1.00 95.88 84 ASN A C 1
ATOM 621 O O . ASN A 1 84 ? 12.391 -0.931 -10.573 1.00 95.88 84 ASN A O 1
ATOM 625 N N . MET A 1 85 ? 12.216 -1.086 -8.343 1.00 94.19 85 MET A N 1
ATOM 626 C CA . MET A 1 85 ? 13.272 -0.103 -8.045 1.00 94.19 85 MET A CA 1
ATOM 627 C C . MET A 1 85 ? 14.659 -0.462 -8.610 1.00 94.19 85 MET A C 1
ATOM 629 O O . MET A 1 85 ? 15.526 0.398 -8.764 1.00 94.19 85 MET A O 1
ATOM 633 N N . ARG A 1 86 ? 14.879 -1.724 -9.006 1.00 94.56 86 ARG A N 1
ATOM 634 C CA . ARG A 1 86 ? 16.090 -2.184 -9.715 1.00 94.56 86 ARG A CA 1
ATOM 635 C C . ARG A 1 86 ? 15.992 -2.025 -11.239 1.00 94.56 86 ARG A C 1
ATOM 637 O O . ARG A 1 86 ? 16.924 -2.418 -11.942 1.00 94.56 86 ARG A O 1
ATOM 644 N N . ARG A 1 87 ? 14.917 -1.405 -11.746 1.00 96.38 87 ARG A N 1
ATOM 645 C CA . ARG A 1 87 ? 14.602 -1.195 -13.174 1.00 96.38 87 ARG A CA 1
ATOM 646 C C . ARG A 1 87 ? 14.397 -2.492 -13.952 1.00 96.38 87 ARG A C 1
ATOM 648 O O . ARG A 1 87 ? 14.577 -2.534 -15.168 1.00 96.38 87 ARG A O 1
ATOM 655 N N . GLU A 1 88 ? 14.048 -3.564 -13.254 1.00 96.75 88 GLU A N 1
ATOM 656 C CA . GLU A 1 88 ? 13.725 -4.838 -13.885 1.00 96.75 88 GLU A CA 1
ATOM 657 C C . GLU A 1 88 ? 12.258 -4.832 -14.309 1.00 96.75 88 GLU A C 1
ATOM 659 O O . GLU A 1 88 ? 11.396 -4.485 -13.504 1.00 96.75 88 GLU A O 1
ATOM 664 N N . ASP A 1 89 ? 11.985 -5.244 -15.548 1.00 97.75 89 ASP A N 1
ATOM 665 C CA . ASP A 1 89 ? 10.623 -5.513 -16.015 1.00 97.75 89 ASP A CA 1
ATOM 666 C C . ASP A 1 89 ? 10.063 -6.728 -15.263 1.00 97.75 89 ASP A C 1
ATOM 668 O O . ASP A 1 89 ? 10.582 -7.845 -15.369 1.00 97.75 89 ASP A O 1
ATOM 672 N N . ILE A 1 90 ? 9.012 -6.487 -14.487 1.00 96.88 90 ILE A N 1
ATOM 673 C CA . ILE A 1 90 ? 8.298 -7.488 -13.693 1.00 96.88 90 ILE A CA 1
ATOM 674 C C . ILE A 1 90 ? 6.837 -7.624 -14.126 1.00 96.88 90 ILE A C 1
ATOM 676 O O . ILE A 1 90 ? 6.049 -8.226 -13.405 1.00 96.88 90 ILE A O 1
ATOM 680 N N . SER A 1 91 ? 6.485 -7.162 -15.332 1.00 97.25 91 SER A N 1
ATOM 681 C CA . SER A 1 91 ? 5.113 -7.212 -15.865 1.00 97.25 91 SER A CA 1
ATOM 682 C C . SER A 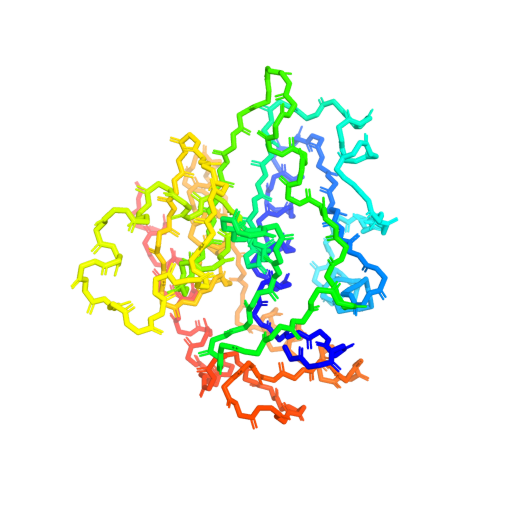1 91 ? 4.499 -8.616 -15.839 1.00 97.25 91 SER A C 1
ATOM 684 O O . SER A 1 91 ? 3.298 -8.765 -15.657 1.00 97.25 91 SER A O 1
ATOM 686 N N . ALA A 1 92 ? 5.320 -9.665 -15.964 1.00 96.56 92 ALA A N 1
ATOM 687 C CA . ALA A 1 92 ? 4.874 -11.059 -15.870 1.00 96.56 92 ALA A CA 1
ATOM 688 C C . ALA A 1 92 ? 4.333 -11.461 -14.480 1.00 96.56 92 ALA A C 1
ATOM 690 O O . ALA A 1 92 ? 3.737 -12.526 -14.355 1.00 96.56 92 ALA A O 1
ATOM 691 N N . PHE A 1 93 ? 4.564 -10.636 -13.457 1.00 95.50 93 PHE A N 1
ATOM 692 C CA . PHE A 1 93 ? 4.144 -10.832 -12.067 1.00 95.50 93 PHE A CA 1
ATOM 693 C C . PHE A 1 93 ? 3.299 -9.660 -11.554 1.00 95.50 93 PHE A C 1
ATOM 695 O O . PHE A 1 93 ? 3.143 -9.497 -10.347 1.00 95.50 93 PHE A O 1
ATOM 702 N N . THR A 1 94 ? 2.817 -8.790 -12.444 1.00 96.44 94 THR A N 1
ATOM 703 C CA . THR A 1 94 ? 2.064 -7.592 -12.060 1.00 96.44 94 THR A CA 1
ATOM 704 C C . THR A 1 94 ? 0.810 -7.479 -12.912 1.00 96.44 94 THR A C 1
ATOM 706 O O . THR A 1 94 ? 0.829 -6.855 -13.975 1.00 96.44 94 THR A O 1
ATOM 709 N N . PRO A 1 95 ? -0.296 -8.086 -12.460 1.00 96.69 95 PRO A N 1
ATOM 710 C CA . PRO A 1 95 ? -1.596 -7.894 -13.086 1.00 96.69 95 PRO A CA 1
ATOM 711 C C . PRO A 1 95 ? -2.001 -6.408 -13.091 1.00 96.69 95 PRO A C 1
ATOM 713 O O . PRO A 1 95 ? -1.742 -5.696 -12.115 1.00 96.69 95 PRO A O 1
ATOM 716 N N . PRO A 1 96 ? -2.616 -5.887 -14.164 1.00 97.12 96 PRO A N 1
ATOM 717 C CA . PRO A 1 96 ? -2.814 -4.450 -14.372 1.00 97.12 96 PRO A CA 1
ATOM 718 C C . PRO A 1 96 ? -3.983 -3.853 -13.564 1.00 97.12 96 PRO A C 1
ATOM 720 O O . PRO A 1 96 ? -4.885 -3.221 -14.120 1.00 97.12 96 PRO A O 1
ATOM 723 N N . LEU A 1 97 ? -3.990 -4.027 -12.239 1.00 97.81 97 LEU A N 1
ATOM 724 C CA . LEU A 1 97 ? -5.016 -3.468 -11.342 1.00 97.81 97 LEU A CA 1
ATOM 725 C C . LEU A 1 97 ? -5.042 -1.931 -11.344 1.00 97.81 97 LEU A C 1
ATOM 727 O O . LEU A 1 97 ? -6.073 -1.319 -11.079 1.00 97.81 97 LEU A O 1
ATOM 731 N N . ASP A 1 98 ? -3.926 -1.294 -11.701 1.00 98.12 98 ASP A N 1
ATOM 732 C CA . ASP A 1 98 ? -3.805 0.157 -11.857 1.00 98.12 98 ASP A CA 1
ATOM 733 C C . ASP A 1 98 ? -4.712 0.724 -12.963 1.00 98.12 98 ASP A C 1
ATOM 735 O O . ASP A 1 98 ? -5.043 1.911 -12.954 1.00 98.12 98 ASP A O 1
ATOM 739 N N . SER A 1 99 ? -5.171 -0.119 -13.896 1.00 97.44 99 SER A N 1
ATOM 740 C CA . SER A 1 99 ? -6.162 0.270 -14.906 1.00 97.44 99 SER A CA 1
ATOM 741 C C . SER A 1 99 ? -7.495 0.736 -14.306 1.00 97.44 99 SER A C 1
ATOM 743 O O . SER A 1 99 ? -8.166 1.553 -14.937 1.00 97.44 99 SER A O 1
ATOM 745 N N . ALA A 1 100 ? -7.826 0.345 -13.067 1.00 97.69 100 ALA A N 1
ATOM 746 C CA . ALA A 1 100 ? -9.008 0.834 -12.351 1.00 97.69 100 ALA A CA 1
ATOM 747 C C . ALA A 1 100 ? -8.998 2.364 -12.174 1.00 97.69 100 ALA A C 1
ATOM 749 O O . ALA A 1 100 ? -10.051 2.995 -12.147 1.00 97.69 100 ALA A O 1
ATOM 750 N N . ALA A 1 101 ? -7.813 2.985 -12.133 1.00 97.00 101 ALA A N 1
ATOM 751 C CA . ALA A 1 101 ? -7.660 4.439 -12.051 1.00 97.00 101 ALA A CA 1
ATOM 752 C C . ALA A 1 101 ? -8.188 5.187 -13.287 1.00 97.00 101 ALA A C 1
ATOM 754 O O . ALA A 1 101 ? -8.341 6.405 -13.253 1.00 97.00 101 ALA A O 1
ATOM 755 N N . LEU A 1 102 ? -8.409 4.479 -14.400 1.00 92.12 102 LEU A N 1
ATOM 756 C CA . LEU A 1 102 ? -8.927 5.053 -15.643 1.00 92.12 102 LEU A CA 1
ATOM 757 C C . LEU A 1 102 ? -10.457 5.013 -15.724 1.00 92.12 102 LEU A C 1
ATOM 759 O O . LEU A 1 102 ? -11.016 5.480 -16.715 1.00 92.12 102 LEU A O 1
ATOM 763 N N . GLY A 1 103 ? -11.123 4.415 -14.733 1.00 88.62 103 GLY A N 1
ATOM 764 C CA . GLY A 1 103 ? -12.577 4.355 -14.673 1.00 88.62 103 GLY A CA 1
ATOM 765 C C . GLY A 1 103 ? -13.198 5.735 -14.467 1.00 88.62 103 GLY A C 1
ATOM 766 O O . GLY A 1 103 ? -12.712 6.546 -13.679 1.00 88.62 103 GLY A O 1
ATOM 767 N N . ASP A 1 104 ? -14.309 5.997 -15.154 1.00 86.56 104 ASP A N 1
ATOM 768 C CA . ASP A 1 104 ? -15.022 7.266 -15.028 1.00 86.56 104 ASP A CA 1
ATOM 769 C C . ASP A 1 104 ? -15.647 7.433 -13.632 1.00 86.56 104 ASP A C 1
ATOM 771 O O . ASP A 1 104 ? -16.338 6.552 -13.123 1.00 86.56 104 ASP A O 1
ATOM 775 N N . GLY A 1 105 ? -15.473 8.620 -13.043 1.00 86.12 105 GLY A N 1
ATOM 776 C CA . GLY A 1 105 ? -16.182 9.041 -11.829 1.00 86.12 105 GLY A CA 1
ATOM 777 C C . GLY A 1 105 ? -15.598 8.549 -10.501 1.00 86.12 105 GLY A C 1
ATOM 778 O O . GLY A 1 105 ? -16.140 8.905 -9.455 1.00 86.12 105 GLY A O 1
ATOM 779 N N . VAL A 1 106 ? -14.496 7.796 -10.523 1.00 93.44 106 VAL A N 1
ATOM 780 C CA . VAL A 1 106 ? -13.801 7.318 -9.318 1.00 93.44 106 VAL A CA 1
ATOM 781 C C . VAL A 1 106 ? -12.723 8.319 -8.911 1.00 93.44 106 VAL A C 1
ATOM 783 O O . VAL A 1 106 ? -11.902 8.713 -9.736 1.00 93.44 106 VAL A O 1
ATOM 786 N N . ARG A 1 107 ? -12.704 8.730 -7.636 1.00 97.44 107 ARG A N 1
ATOM 787 C CA . ARG A 1 107 ? -11.579 9.512 -7.097 1.00 97.44 107 ARG A CA 1
ATOM 788 C C . ARG A 1 107 ? -10.416 8.595 -6.765 1.00 97.44 107 ARG A C 1
ATOM 790 O O . ARG A 1 107 ? -10.642 7.525 -6.209 1.00 97.44 107 ARG A O 1
ATOM 797 N N . VAL A 1 108 ? -9.192 9.030 -7.022 1.00 98.56 108 VAL A N 1
ATOM 798 C CA . VAL A 1 108 ? -7.981 8.246 -6.767 1.00 98.56 108 VAL A CA 1
ATOM 799 C C . VAL A 1 108 ? -7.116 8.931 -5.712 1.00 98.56 108 VAL A C 1
ATOM 801 O O . VAL A 1 108 ? -6.660 10.061 -5.896 1.00 98.56 108 VAL A O 1
ATOM 804 N N . LEU A 1 109 ? -6.864 8.220 -4.617 1.00 98.69 109 LEU A N 1
ATOM 805 C CA . LEU A 1 109 ? -5.833 8.525 -3.629 1.00 98.69 109 LEU A CA 1
ATOM 806 C C . LEU A 1 109 ? -4.688 7.524 -3.801 1.00 98.69 109 LEU A C 1
ATOM 808 O O . LEU A 1 109 ? -4.933 6.332 -3.959 1.00 98.69 109 LEU A O 1
ATOM 812 N N . ALA A 1 110 ? -3.447 7.985 -3.747 1.00 98.69 110 ALA A N 1
ATOM 813 C CA . ALA A 1 110 ? -2.291 7.110 -3.869 1.00 98.69 110 ALA A CA 1
ATOM 814 C C . ALA A 1 110 ? -1.254 7.377 -2.782 1.00 98.69 110 ALA A C 1
ATOM 816 O O . ALA A 1 110 ? -1.011 8.529 -2.425 1.00 98.69 110 ALA A O 1
ATOM 817 N N . VAL A 1 111 ? -0.635 6.305 -2.304 1.00 98.88 111 VAL A N 1
ATOM 818 C CA . VAL A 1 111 ? 0.507 6.284 -1.390 1.00 98.88 111 VAL A CA 1
ATOM 819 C C . VAL A 1 111 ? 1.604 5.458 -2.055 1.00 98.88 111 VAL A C 1
ATOM 821 O O . VAL A 1 111 ? 1.320 4.371 -2.562 1.00 98.88 111 VAL A O 1
ATOM 824 N N . GLY A 1 112 ? 2.813 6.007 -2.098 1.00 98.44 112 GLY A N 1
ATOM 825 C CA . GLY A 1 112 ? 3.974 5.391 -2.736 1.00 98.44 112 GLY A CA 1
ATOM 826 C C . GLY A 1 112 ? 5.259 6.111 -2.342 1.00 98.44 112 GLY A C 1
ATOM 827 O O . GLY A 1 112 ? 5.214 7.274 -1.922 1.00 98.44 112 GLY A O 1
ATOM 828 N N . ASP A 1 113 ? 6.388 5.437 -2.494 1.00 97.12 113 ASP A N 1
ATOM 829 C CA . ASP A 1 113 ? 7.710 5.899 -2.061 1.00 97.12 113 ASP A CA 1
ATOM 830 C C . ASP A 1 113 ? 8.741 5.965 -3.216 1.00 97.12 113 ASP A C 1
ATOM 832 O O . ASP A 1 113 ? 9.656 6.797 -3.190 1.00 97.12 113 ASP A O 1
ATOM 836 N N . GLY A 1 114 ? 8.568 5.170 -4.281 1.00 95.94 114 GLY A N 1
ATOM 837 C CA . GLY A 1 114 ? 9.518 5.031 -5.392 1.00 95.94 114 GLY A CA 1
ATOM 838 C C . GLY A 1 114 ? 9.191 5.831 -6.659 1.00 95.94 114 GLY A C 1
ATOM 839 O O . GLY A 1 114 ? 10.078 6.160 -7.460 1.00 95.94 114 GLY A O 1
ATOM 840 N N . GLY A 1 115 ? 7.925 6.194 -6.859 1.00 97.88 115 GLY A N 1
ATOM 841 C CA . GLY A 1 115 ? 7.416 6.885 -8.047 1.00 97.88 115 GLY A CA 1
ATOM 842 C C . GLY A 1 115 ? 7.008 5.960 -9.205 1.00 97.88 115 GLY A C 1
ATOM 843 O O . GLY A 1 115 ? 6.495 6.434 -10.228 1.00 97.88 115 GLY A O 1
ATOM 844 N N . ASN A 1 116 ? 7.231 4.653 -9.079 1.00 98.31 116 ASN A N 1
ATOM 845 C CA . ASN A 1 116 ? 6.742 3.597 -9.976 1.00 98.31 116 ASN A CA 1
ATOM 846 C C . ASN A 1 116 ? 5.375 3.043 -9.534 1.00 98.31 116 ASN A C 1
ATOM 848 O O . ASN A 1 116 ? 4.816 2.177 -10.210 1.00 98.31 116 ASN A O 1
ATOM 852 N N . GLU A 1 117 ? 4.788 3.574 -8.465 1.00 98.62 117 GLU A N 1
ATOM 853 C CA . GLU A 1 117 ? 3.472 3.188 -7.962 1.00 98.62 117 GLU A CA 1
ATOM 854 C C . GLU A 1 117 ? 2.338 3.890 -8.733 1.00 98.62 117 GLU A C 1
ATOM 856 O O . GLU A 1 117 ? 2.459 4.987 -9.296 1.00 98.62 117 GLU A O 1
ATOM 861 N N . ALA A 1 118 ? 1.183 3.241 -8.783 1.00 98.50 118 ALA A N 1
ATOM 862 C CA . ALA A 1 118 ? -0.042 3.750 -9.358 1.00 98.50 118 ALA A CA 1
ATOM 863 C C . ALA A 1 118 ? -0.478 5.014 -8.608 1.00 98.50 118 ALA A C 1
ATOM 865 O O . ALA A 1 118 ? -0.580 5.036 -7.386 1.00 98.50 118 ALA A O 1
ATOM 866 N N . GLY A 1 119 ? -0.720 6.089 -9.356 1.00 98.31 119 GLY A N 1
ATOM 867 C CA . GLY A 1 119 ? -1.052 7.405 -8.820 1.00 98.31 119 GLY A CA 1
ATOM 868 C C . GLY A 1 119 ? 0.144 8.342 -8.644 1.00 98.31 119 GLY A C 1
ATOM 869 O O . GLY A 1 119 ? -0.032 9.561 -8.712 1.00 98.31 119 GLY A O 1
ATOM 870 N N . MET A 1 120 ? 1.371 7.817 -8.539 1.00 98.56 120 MET A N 1
ATOM 871 C CA . MET A 1 120 ? 2.588 8.638 -8.439 1.00 98.56 120 MET A CA 1
ATOM 872 C C . MET A 1 120 ? 3.008 9.290 -9.764 1.00 98.56 120 MET A C 1
ATOM 874 O O . MET A 1 120 ? 3.905 10.138 -9.790 1.00 98.56 120 MET A O 1
ATOM 878 N N . GLY A 1 121 ? 2.311 8.999 -10.869 1.00 98.25 121 GLY A N 1
ATOM 879 C CA . GLY A 1 121 ? 2.553 9.625 -12.170 1.00 98.25 121 GLY A CA 1
ATOM 880 C C . GLY A 1 121 ? 2.386 11.148 -12.168 1.00 98.25 121 GLY A C 1
ATOM 881 O O . GLY A 1 121 ? 2.979 11.830 -13.008 1.00 98.25 121 GLY A O 1
ATOM 882 N N . VAL A 1 122 ? 1.684 11.715 -11.179 1.00 98.19 122 VAL A N 1
ATOM 883 C CA . VAL A 1 122 ? 1.614 13.174 -10.961 1.00 98.19 122 VAL A CA 1
ATOM 884 C C . VAL A 1 122 ? 2.991 13.798 -10.696 1.00 98.19 122 VAL A C 1
ATOM 886 O O . VAL A 1 122 ? 3.223 14.960 -11.038 1.00 98.19 122 VAL A O 1
ATOM 889 N N . PHE A 1 123 ? 3.933 13.025 -10.148 1.00 98.31 123 PHE A N 1
ATOM 890 C CA . PHE A 1 123 ? 5.299 13.463 -9.867 1.00 98.31 123 PHE A CA 1
ATOM 891 C C . PHE A 1 123 ? 6.278 13.164 -11.007 1.00 98.31 123 PHE A C 1
ATOM 893 O O . PHE A 1 123 ? 7.404 13.671 -10.979 1.00 98.31 123 PHE A O 1
ATOM 900 N N . ARG A 1 124 ? 5.865 12.423 -12.050 1.00 97.81 124 ARG A N 1
ATOM 901 C CA . ARG A 1 124 ? 6.730 12.003 -13.170 1.00 97.81 124 ARG A CA 1
ATOM 902 C C . ARG A 1 124 ? 7.531 13.157 -13.792 1.00 97.81 124 ARG A C 1
ATOM 904 O O . ARG A 1 124 ? 8.734 12.969 -13.975 1.00 97.81 124 ARG A O 1
ATOM 911 N N . PRO A 1 125 ? 6.976 14.360 -14.067 1.00 97.62 125 PRO A N 1
ATOM 912 C CA . PRO A 1 125 ? 7.759 15.461 -14.644 1.00 97.62 125 PRO A CA 1
ATOM 913 C C . PRO A 1 125 ? 8.894 15.970 -13.744 1.00 97.62 125 PRO A C 1
ATOM 915 O O . PRO A 1 125 ? 9.927 16.415 -14.250 1.00 97.62 125 PRO A O 1
ATOM 918 N N . SER A 1 126 ? 8.702 15.938 -12.424 1.00 97.56 126 SER A N 1
ATOM 919 C CA . SER A 1 126 ? 9.703 16.366 -11.440 1.00 97.56 126 SER A CA 1
ATOM 920 C C . SER A 1 126 ? 10.711 15.251 -11.171 1.00 97.56 126 SER A C 1
ATOM 922 O O . SER A 1 126 ? 11.916 15.485 -11.261 1.00 97.56 126 SER A O 1
ATOM 924 N N . LEU A 1 127 ? 10.232 14.026 -10.939 1.00 97.19 127 LEU A N 1
ATOM 925 C CA . LEU A 1 127 ? 11.073 12.855 -10.692 1.00 97.19 127 LEU A CA 1
ATOM 926 C C . LEU A 1 127 ? 11.948 12.508 -11.898 1.00 97.19 127 LEU A C 1
ATOM 928 O O . LEU A 1 127 ? 13.119 12.213 -11.711 1.00 97.19 127 LEU A O 1
ATOM 932 N N . SER A 1 128 ? 11.463 12.661 -13.134 1.00 97.81 128 SER A N 1
ATOM 933 C CA . SER A 1 128 ? 12.283 12.416 -14.336 1.00 97.81 128 SER A CA 1
ATOM 934 C C . SER A 1 128 ? 13.491 13.354 -14.442 1.00 97.81 128 SER A C 1
ATOM 936 O O . SER A 1 128 ? 14.486 13.010 -15.072 1.00 97.81 128 SER A O 1
ATOM 938 N N . LYS A 1 129 ? 13.421 14.551 -13.841 1.00 97.81 129 LYS A N 1
ATOM 939 C CA . LYS A 1 129 ? 14.551 15.494 -13.796 1.00 97.81 129 LYS A CA 1
ATOM 940 C C . LYS A 1 129 ? 15.540 15.143 -12.688 1.00 97.81 129 LYS A C 1
ATOM 942 O O . LYS A 1 129 ? 16.733 15.359 -12.863 1.00 97.81 129 LYS A O 1
ATOM 947 N N . LEU A 1 130 ? 15.037 14.646 -11.558 1.00 96.50 130 LEU A N 1
ATOM 948 C CA . LEU A 1 130 ? 15.849 14.255 -10.404 1.00 96.50 130 LEU A CA 1
ATOM 949 C C . LEU A 1 130 ? 16.531 12.897 -10.619 1.00 96.50 130 LEU A C 1
ATOM 951 O O . LEU A 1 130 ? 17.675 12.716 -10.214 1.00 96.50 130 LEU A O 1
ATOM 955 N N . LEU A 1 131 ? 15.843 11.972 -11.289 1.00 95.00 131 LEU A N 1
ATOM 956 C CA . LEU A 1 131 ? 16.231 10.579 -11.500 1.00 95.00 131 LEU A CA 1
ATOM 957 C C . LEU A 1 131 ? 16.139 10.214 -12.997 1.00 95.00 131 LEU A C 1
ATOM 959 O O . LEU A 1 131 ? 15.319 9.377 -13.385 1.00 95.00 131 LEU A O 1
ATOM 963 N N . PRO A 1 132 ? 16.960 10.825 -13.873 1.00 96.12 132 PRO A N 1
ATOM 964 C CA . PRO A 1 132 ? 16.866 10.615 -15.322 1.00 96.12 132 PRO A CA 1
ATOM 965 C C . PRO A 1 132 ? 17.040 9.144 -15.727 1.00 96.12 132 PRO A C 1
ATOM 967 O O . PRO A 1 132 ? 16.351 8.664 -16.623 1.00 96.12 132 PRO A O 1
ATOM 970 N N . ASP A 1 133 ? 17.888 8.404 -15.012 1.00 96.56 133 ASP A N 1
ATOM 971 C CA . ASP A 1 133 ? 18.157 6.983 -15.265 1.00 96.56 133 ASP A CA 1
ATOM 972 C C . ASP A 1 133 ? 17.010 6.045 -14.845 1.00 96.56 133 ASP A C 1
ATOM 974 O O . ASP A 1 133 ? 17.023 4.863 -15.204 1.00 96.56 133 ASP A O 1
ATOM 978 N N . PHE A 1 134 ? 16.046 6.556 -14.072 1.00 97.25 134 PHE A N 1
ATOM 979 C CA . PHE A 1 134 ? 14.844 5.848 -13.621 1.00 97.25 134 PHE A CA 1
ATOM 980 C C . PHE A 1 134 ? 13.572 6.348 -14.325 1.00 97.25 134 PHE A C 1
ATOM 982 O O . PHE A 1 134 ? 12.516 5.739 -14.195 1.00 97.25 134 PHE A O 1
ATOM 989 N N . ALA A 1 135 ? 13.651 7.417 -15.127 1.00 97.81 135 ALA A N 1
ATOM 990 C CA . ALA A 1 135 ? 12.485 8.045 -15.754 1.00 97.81 135 ALA A CA 1
ATOM 991 C C . ALA A 1 135 ? 11.640 7.075 -16.605 1.00 97.81 135 ALA A C 1
ATOM 993 O O . ALA A 1 135 ? 10.417 7.197 -16.664 1.00 97.81 135 ALA A O 1
ATOM 994 N N . GLY A 1 136 ? 12.271 6.077 -17.232 1.00 98.00 136 GLY A N 1
ATOM 995 C CA . GLY A 1 136 ? 11.573 5.026 -17.982 1.00 98.00 136 GLY A CA 1
ATOM 996 C C . GLY A 1 136 ? 10.714 4.093 -17.119 1.00 98.00 136 GLY A C 1
ATOM 997 O O . GLY A 1 136 ? 9.778 3.503 -17.642 1.00 98.00 136 GLY A O 1
ATOM 998 N N . CYS A 1 137 ? 10.996 3.995 -15.819 1.00 98.56 137 CYS A N 1
ATOM 999 C CA . CYS A 1 137 ? 10.317 3.114 -14.867 1.00 98.56 137 CYS A CA 1
ATOM 1000 C C . CYS A 1 137 ? 9.209 3.818 -14.070 1.00 98.56 137 CYS A C 1
ATOM 1002 O O . CYS A 1 137 ? 8.382 3.143 -13.470 1.00 98.56 137 CYS A O 1
ATOM 1004 N N . LEU A 1 138 ? 9.183 5.157 -14.068 1.00 98.62 138 LEU A N 1
ATOM 1005 C CA . LEU A 1 138 ? 8.165 5.932 -13.357 1.00 98.62 138 LEU A CA 1
ATOM 1006 C C . LEU A 1 138 ? 6.766 5.653 -13.918 1.00 98.62 138 LEU A C 1
ATOM 1008 O O . LEU A 1 138 ? 6.560 5.659 -15.137 1.00 98.62 138 LEU A O 1
ATOM 1012 N N . SER A 1 139 ? 5.799 5.517 -13.020 1.00 98.62 139 SER A N 1
ATOM 1013 C CA . SER A 1 139 ? 4.396 5.306 -13.361 1.00 98.62 139 SER A CA 1
ATOM 1014 C C . SER A 1 139 ? 3.842 6.476 -14.179 1.00 98.62 139 SER A C 1
ATOM 1016 O O . SER A 1 139 ? 4.243 7.632 -14.010 1.00 98.62 139 SER A O 1
ATOM 1018 N N . VAL A 1 140 ? 2.911 6.186 -15.089 1.00 98.44 140 VAL A N 1
ATOM 1019 C CA . VAL A 1 140 ? 2.110 7.206 -15.792 1.00 98.44 140 VAL A CA 1
ATOM 1020 C C . VAL A 1 140 ? 0.696 7.331 -15.231 1.00 98.44 140 VAL A C 1
ATOM 1022 O O . VAL A 1 140 ? -0.079 8.165 -15.697 1.00 98.44 140 VAL A O 1
ATOM 1025 N N . ILE A 1 141 ? 0.343 6.516 -14.238 1.00 98.44 141 ILE A N 1
ATOM 1026 C CA . ILE A 1 141 ? -0.972 6.555 -13.601 1.00 98.44 141 ILE A CA 1
ATOM 1027 C C . ILE A 1 141 ? -1.036 7.759 -12.670 1.00 98.44 141 ILE A C 1
ATOM 1029 O O . ILE A 1 141 ? -0.217 7.884 -11.761 1.00 98.44 141 ILE A O 1
ATOM 1033 N N . GLY A 1 142 ? -2.001 8.645 -12.910 1.00 97.06 142 GLY A N 1
ATOM 1034 C CA . GLY A 1 142 ? -2.263 9.808 -12.066 1.00 97.06 142 GLY A CA 1
ATOM 1035 C C . GLY A 1 142 ? -3.207 9.499 -10.905 1.00 97.06 142 GLY A C 1
ATOM 1036 O O . GLY A 1 142 ? -3.865 8.461 -10.881 1.00 97.06 142 GLY A O 1
ATOM 1037 N N . ALA A 1 143 ? -3.272 10.427 -9.956 1.00 98.25 143 ALA A N 1
ATOM 1038 C CA . ALA A 1 143 ? -4.208 10.417 -8.840 1.00 98.25 143 ALA A CA 1
ATOM 1039 C C . ALA A 1 143 ? -4.760 11.830 -8.607 1.00 98.25 143 ALA A C 1
ATOM 1041 O O . ALA A 1 143 ? -4.114 12.816 -8.973 1.00 98.25 143 ALA A O 1
ATOM 1042 N N . ASP A 1 144 ? -5.929 11.934 -7.973 1.00 98.38 144 ASP A N 1
ATOM 1043 C CA . ASP A 1 144 ? -6.457 13.217 -7.495 1.00 98.38 144 ASP A CA 1
ATOM 1044 C C . ASP A 1 144 ? -5.643 13.736 -6.303 1.00 98.38 144 ASP A C 1
ATOM 1046 O O . ASP A 1 144 ? -5.428 14.941 -6.160 1.00 98.38 144 ASP A O 1
ATOM 1050 N N . LEU A 1 145 ? -5.171 12.819 -5.452 1.00 98.12 145 LEU A N 1
ATOM 1051 C CA . LEU A 1 145 ? -4.229 13.105 -4.377 1.00 98.12 145 LEU A CA 1
ATOM 1052 C C . LEU A 1 145 ? -3.169 12.008 -4.323 1.00 98.12 145 LEU A C 1
ATOM 1054 O O . LEU A 1 145 ? -3.493 10.825 -4.272 1.00 98.12 145 LEU A O 1
ATOM 1058 N N . ALA A 1 146 ? -1.903 12.409 -4.300 1.00 98.25 146 ALA A N 1
ATOM 1059 C CA . ALA A 1 146 ? -0.776 11.505 -4.131 1.00 98.25 146 ALA A CA 1
ATOM 1060 C C . ALA A 1 146 ? 0.020 11.912 -2.886 1.00 98.25 146 ALA A C 1
ATOM 1062 O O . ALA A 1 146 ? 0.364 13.086 -2.723 1.00 98.25 146 ALA A O 1
ATOM 1063 N N . LEU A 1 147 ? 0.286 10.942 -2.017 1.00 98.38 147 LEU A N 1
ATOM 1064 C CA . LEU A 1 147 ? 1.046 11.080 -0.786 1.00 98.38 147 LEU A CA 1
ATOM 1065 C C . LEU A 1 147 ? 2.395 10.360 -0.954 1.00 98.38 147 LEU A C 1
ATOM 1067 O O . LEU A 1 147 ? 2.444 9.143 -0.776 1.00 98.38 147 LEU A O 1
ATOM 1071 N N . PRO A 1 148 ? 3.470 11.085 -1.315 1.00 97.88 148 PRO A N 1
ATOM 1072 C CA . PRO A 1 148 ? 4.810 10.522 -1.305 1.00 97.88 148 PRO A CA 1
ATOM 1073 C C . PRO A 1 148 ? 5.261 10.316 0.145 1.00 97.88 148 PRO A C 1
ATOM 1075 O O . PRO A 1 148 ? 5.121 11.224 0.972 1.00 97.88 148 PRO A O 1
ATOM 1078 N N . VAL A 1 149 ? 5.786 9.135 0.445 1.00 98.25 149 VAL A N 1
ATOM 1079 C CA . VAL A 1 149 ? 6.243 8.727 1.783 1.00 98.25 149 VAL A CA 1
ATOM 1080 C C . VAL A 1 149 ? 7.606 8.047 1.705 1.00 98.25 149 VAL A C 1
ATOM 1082 O O . VAL A 1 149 ? 8.082 7.763 0.616 1.00 98.25 149 VAL A O 1
ATOM 1085 N N . ASP A 1 150 ? 8.239 7.822 2.857 1.00 96.88 150 ASP A N 1
ATOM 1086 C CA . ASP A 1 150 ? 9.474 7.030 2.928 1.00 96.88 150 ASP A CA 1
ATOM 1087 C C . ASP A 1 150 ? 9.200 5.514 2.952 1.00 96.88 150 ASP A C 1
ATOM 1089 O O . ASP A 1 150 ? 10.087 4.751 2.597 1.00 96.88 150 ASP A O 1
ATOM 1093 N N . VAL A 1 151 ? 8.005 5.102 3.406 1.00 98.38 151 VAL A N 1
ATOM 1094 C CA . VAL A 1 151 ? 7.498 3.715 3.431 1.00 98.38 151 VAL A CA 1
ATOM 1095 C C . VAL A 1 151 ? 5.974 3.758 3.268 1.00 98.38 151 VAL A C 1
ATOM 1097 O O . VAL A 1 151 ? 5.300 4.500 4.004 1.00 98.38 151 VAL A O 1
ATOM 1100 N N . SER A 1 152 ? 5.400 2.998 2.333 1.00 98.62 152 SER A N 1
ATOM 1101 C CA . SER A 1 152 ? 3.968 3.064 2.003 1.00 98.62 152 SER A CA 1
ATOM 1102 C C . SER A 1 152 ? 3.056 2.661 3.157 1.00 98.62 152 SER A C 1
ATOM 1104 O O . SER A 1 152 ? 2.011 3.297 3.377 1.00 98.62 152 SER A O 1
ATOM 1106 N N . ASP A 1 153 ? 3.471 1.691 3.969 1.00 98.75 153 ASP A N 1
ATOM 1107 C CA . ASP A 1 153 ? 2.767 1.296 5.189 1.00 98.75 153 ASP A CA 1
ATOM 1108 C C . ASP A 1 153 ? 2.538 2.482 6.139 1.00 98.75 153 ASP A C 1
ATOM 1110 O O . ASP A 1 153 ? 1.433 2.671 6.666 1.00 98.75 153 ASP A O 1
ATOM 1114 N N . TRP A 1 154 ? 3.536 3.359 6.294 1.00 98.81 154 TRP A N 1
ATOM 1115 C CA . TRP A 1 154 ? 3.427 4.547 7.147 1.00 98.81 154 TRP A CA 1
ATOM 1116 C C . TRP A 1 154 ? 2.404 5.546 6.614 1.00 98.81 154 TRP A C 1
ATOM 1118 O O . TRP A 1 154 ? 1.693 6.181 7.400 1.00 98.81 154 TRP A O 1
ATOM 1128 N N . GLY A 1 155 ? 2.275 5.661 5.290 1.00 98.69 155 GLY A N 1
ATOM 1129 C CA . GLY A 1 155 ? 1.218 6.455 4.673 1.00 98.69 155 GLY A CA 1
ATOM 1130 C C . GLY A 1 155 ? -0.172 5.908 5.003 1.00 98.69 155 GLY A C 1
ATOM 1131 O O . GLY A 1 155 ? -1.055 6.675 5.396 1.00 98.69 155 GLY A O 1
ATOM 1132 N N . GLY A 1 156 ? -0.356 4.584 4.962 1.00 98.69 156 GLY A N 1
ATOM 1133 C CA . GLY A 1 156 ? -1.586 3.931 5.428 1.00 98.69 156 GLY A CA 1
ATOM 1134 C C . GLY A 1 156 ? -1.894 4.225 6.904 1.00 98.69 156 GLY A C 1
ATOM 1135 O O . GLY A 1 156 ? -3.025 4.583 7.256 1.00 98.69 156 GLY A O 1
ATOM 1136 N N . TYR A 1 157 ? -0.881 4.171 7.772 1.00 98.75 157 TYR A N 1
ATOM 1137 C CA . TYR A 1 157 ? -1.023 4.492 9.200 1.00 98.75 157 TYR A CA 1
ATOM 1138 C C . TYR A 1 157 ? -1.383 5.964 9.434 1.00 98.75 157 TYR A C 1
ATOM 1140 O O . TYR A 1 157 ? -2.230 6.278 10.279 1.00 98.75 157 TYR A O 1
ATOM 1148 N N . ALA A 1 158 ? -0.790 6.882 8.668 1.00 98.56 158 ALA A N 1
ATOM 1149 C CA . ALA A 1 158 ? -1.103 8.305 8.735 1.00 98.56 158 ALA A CA 1
ATOM 1150 C C . ALA A 1 158 ? -2.551 8.587 8.298 1.00 98.56 158 ALA A C 1
ATOM 1152 O O . ALA A 1 158 ? -3.266 9.336 8.968 1.00 98.56 158 ALA A O 1
ATOM 1153 N N . LEU A 1 159 ? -3.034 7.930 7.240 1.00 98.62 159 LEU A N 1
ATOM 1154 C CA . LEU A 1 159 ? -4.429 8.040 6.801 1.00 98.62 159 LEU A CA 1
ATOM 1155 C C . LEU A 1 159 ? -5.409 7.499 7.858 1.00 98.62 159 LEU A C 1
ATOM 1157 O O . LEU A 1 159 ? -6.421 8.141 8.159 1.00 98.62 159 LEU A O 1
ATOM 1161 N N . ALA A 1 160 ? -5.096 6.365 8.495 1.00 98.56 160 ALA A N 1
ATOM 1162 C CA . ALA A 1 160 ? -5.877 5.847 9.624 1.00 98.56 160 ALA A CA 1
ATOM 1163 C C . ALA A 1 160 ? -5.862 6.806 10.831 1.00 98.56 160 ALA A C 1
ATOM 1165 O O . ALA A 1 160 ? -6.877 6.997 11.509 1.00 98.56 160 ALA A O 1
ATOM 1166 N N . THR A 1 161 ? -4.739 7.483 11.067 1.00 98.56 161 THR A N 1
ATOM 1167 C CA . THR A 1 161 ? -4.610 8.529 12.093 1.00 98.56 161 THR A CA 1
ATOM 1168 C C . THR A 1 161 ? -5.507 9.730 11.789 1.00 98.56 161 THR A C 1
ATOM 1170 O O . THR A 1 161 ? -6.200 10.217 12.682 1.00 98.56 161 THR A O 1
ATOM 1173 N N . MET A 1 162 ? -5.612 10.165 10.529 1.00 97.62 162 MET A N 1
ATOM 1174 C CA . MET A 1 162 ? -6.552 11.229 10.142 1.00 97.62 162 MET A CA 1
ATOM 1175 C C . MET A 1 162 ? -8.011 10.841 10.423 1.00 97.62 162 MET A C 1
ATOM 1177 O O . MET A 1 162 ? -8.783 11.653 10.941 1.00 97.62 162 MET A O 1
ATOM 1181 N N . LEU A 1 163 ? -8.392 9.587 10.148 1.00 98.06 163 LEU A N 1
ATOM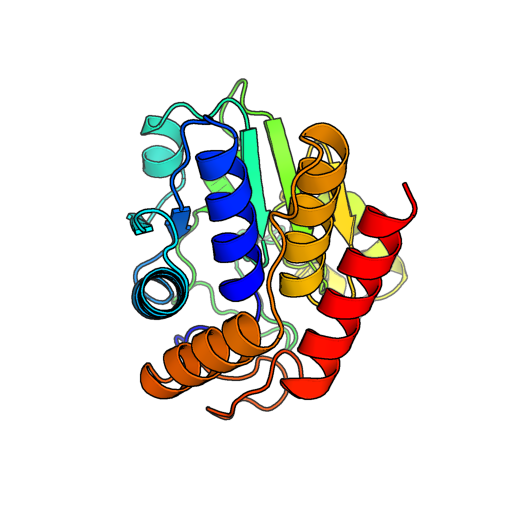 1182 C CA . LEU A 1 163 ? -9.712 9.065 10.526 1.00 98.06 163 LEU A CA 1
ATOM 1183 C C . LEU A 1 163 ? -9.891 9.002 12.048 1.00 98.06 163 LEU A C 1
ATOM 1185 O O . LEU A 1 163 ? -11.001 9.202 12.549 1.00 98.06 163 LEU A O 1
ATOM 1189 N N . SER A 1 164 ? -8.811 8.758 12.789 1.00 98.50 164 SER A N 1
ATOM 1190 C CA . SER A 1 164 ? -8.828 8.750 14.253 1.00 98.50 164 SER A CA 1
ATOM 1191 C C . SER A 1 164 ? -9.148 10.133 14.818 1.00 98.50 164 SER A C 1
ATOM 1193 O O . SER A 1 164 ? -10.002 10.261 15.697 1.00 98.50 164 SER A O 1
ATOM 1195 N N . ILE A 1 165 ? -8.530 11.181 14.261 1.00 97.81 165 ILE A N 1
ATOM 1196 C CA 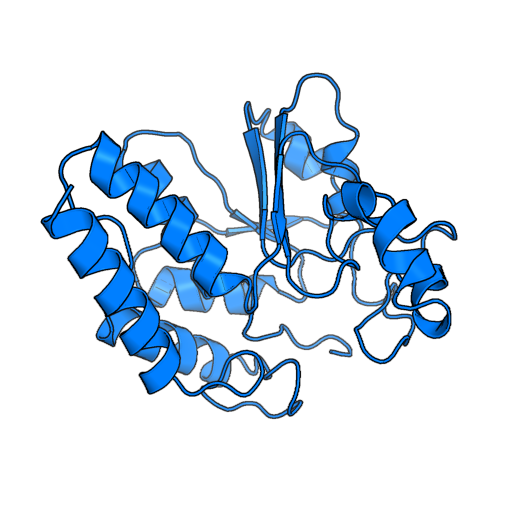. ILE A 1 165 ? -8.807 12.582 14.620 1.00 97.81 165 ILE A CA 1
ATOM 1197 C C . ILE A 1 165 ? -10.273 12.913 14.320 1.00 97.81 165 ILE A C 1
ATOM 1199 O O . ILE A 1 165 ? -10.993 13.399 15.187 1.00 97.81 165 ILE A O 1
ATOM 1203 N N . ALA A 1 166 ? -10.749 12.586 13.116 1.00 96.50 166 ALA A N 1
ATOM 1204 C CA . ALA A 1 166 ? -12.119 12.891 12.706 1.00 96.50 166 ALA A CA 1
ATOM 1205 C C . ALA A 1 166 ? -13.190 12.138 13.519 1.00 96.50 166 ALA A C 1
ATOM 1207 O O . ALA A 1 166 ? -14.300 12.641 13.689 1.00 96.50 166 ALA A O 1
ATOM 1208 N N . SER A 1 167 ? -12.884 10.928 13.996 1.00 96.50 167 SER A N 1
ATOM 1209 C CA . SER A 1 167 ? -13.828 10.084 14.742 1.00 96.50 167 SER A CA 1
ATOM 1210 C C . SER A 1 167 ? -13.715 10.200 16.265 1.00 96.50 167 SER A C 1
ATOM 1212 O O . SER A 1 167 ? -14.592 9.700 16.969 1.00 96.50 167 SER A O 1
ATOM 1214 N N . GLY A 1 168 ? -12.658 10.834 16.787 1.00 96.88 168 GLY A N 1
ATOM 1215 C CA . GLY A 1 168 ? -12.386 10.924 18.226 1.00 96.88 168 GLY A CA 1
ATOM 1216 C C . GLY A 1 168 ? -11.997 9.590 18.877 1.00 96.88 168 GLY A C 1
ATOM 1217 O O . GLY A 1 168 ? -12.071 9.453 20.098 1.00 96.88 168 GLY A O 1
ATOM 1218 N N . ARG A 1 169 ? -11.606 8.588 18.083 1.00 97.19 169 ARG A N 1
ATOM 1219 C CA . ARG A 1 169 ? -11.207 7.250 18.542 1.00 97.19 169 ARG A CA 1
ATOM 1220 C C . ARG A 1 169 ? -9.950 6.817 17.805 1.00 97.19 169 ARG A C 1
ATOM 1222 O O . ARG A 1 169 ? -9.866 7.020 16.605 1.00 97.19 169 ARG A O 1
ATOM 1229 N N . TRP A 1 170 ? -9.012 6.173 18.493 1.00 98.25 170 TRP A N 1
ATOM 1230 C CA . TRP A 1 170 ? -7.840 5.593 17.841 1.00 98.25 170 TRP A CA 1
ATOM 1231 C C . TRP A 1 170 ? -8.241 4.454 16.891 1.00 98.25 170 TRP A C 1
ATOM 1233 O O . TRP A 1 170 ? -8.937 3.519 17.296 1.00 98.25 170 TRP A O 1
ATOM 1243 N N . LEU A 1 171 ? -7.826 4.566 15.630 1.00 98.38 171 LEU A N 1
ATOM 1244 C CA . LEU A 1 171 ? -8.048 3.601 14.545 1.00 98.38 171 LEU A CA 1
ATOM 1245 C C . LEU A 1 171 ? -6.742 3.180 13.854 1.00 98.38 171 LEU A C 1
ATOM 1247 O O . LEU A 1 171 ? -6.778 2.317 12.977 1.00 98.38 171 LEU A O 1
ATOM 1251 N N . GLY A 1 172 ? -5.619 3.814 14.203 1.00 97.94 172 GLY A N 1
ATOM 1252 C CA . GLY A 1 172 ? -4.294 3.424 13.732 1.00 97.94 172 GLY A CA 1
ATOM 1253 C C . GLY A 1 172 ? -3.824 2.100 14.346 1.00 97.94 172 GLY A C 1
ATOM 1254 O O . GLY A 1 172 ? -4.558 1.483 15.124 1.00 97.94 172 GLY A O 1
ATOM 1255 N N . PRO A 1 173 ? -2.618 1.642 13.985 1.00 97.75 173 PRO A N 1
ATOM 1256 C CA . PRO A 1 173 ? -2.084 0.389 14.494 1.00 97.75 173 PRO A CA 1
ATOM 1257 C C . PRO A 1 173 ? -1.497 0.553 15.900 1.00 97.75 173 PRO A C 1
ATOM 1259 O O . PRO A 1 173 ? -1.051 1.638 16.283 1.00 97.75 173 PRO A O 1
ATOM 1262 N N . GLU A 1 174 ? -1.462 -0.538 16.657 1.00 97.31 174 GLU A N 1
ATOM 1263 C CA . GLU A 1 174 ? -0.596 -0.677 17.834 1.00 97.31 174 GLU A CA 1
ATOM 1264 C C . GLU A 1 174 ? 0.739 -1.347 17.458 1.00 97.31 174 GLU A C 1
ATOM 1266 O O . GLU A 1 174 ? 0.855 -1.983 16.410 1.00 97.31 174 GLU A O 1
ATOM 1271 N N . GLY A 1 175 ? 1.757 -1.225 18.316 1.00 97.12 175 GLY A N 1
ATOM 1272 C CA . GLY A 1 175 ? 3.069 -1.837 18.060 1.00 97.12 175 GLY A CA 1
ATOM 1273 C C . GLY A 1 175 ? 2.987 -3.360 17.928 1.00 97.12 175 GLY A C 1
ATOM 1274 O O . GLY A 1 175 ? 3.557 -3.936 17.007 1.00 97.12 175 GLY A O 1
ATOM 1275 N N . GLU A 1 176 ? 2.187 -3.999 18.780 1.00 97.62 176 GLU A N 1
ATOM 1276 C CA . GLU A 1 176 ? 1.946 -5.443 18.750 1.00 97.62 176 GLU A CA 1
ATOM 1277 C C . GLU A 1 176 ? 1.220 -5.886 17.469 1.00 97.62 176 GLU A C 1
ATOM 1279 O O . GLU A 1 176 ? 1.423 -6.999 16.990 1.00 97.62 176 GLU A O 1
ATOM 1284 N N . GLU A 1 177 ? 0.385 -5.018 16.889 1.00 98.25 177 GLU A N 1
ATOM 1285 C CA . GLU A 1 177 ? -0.289 -5.300 15.617 1.00 98.25 177 GLU A CA 1
ATOM 1286 C C . GLU A 1 177 ? 0.693 -5.265 14.444 1.00 98.25 177 GLU A C 1
ATOM 1288 O O . GLU A 1 177 ? 0.597 -6.095 13.542 1.00 98.25 177 GLU A O 1
ATOM 1293 N N . ILE A 1 178 ? 1.660 -4.344 14.469 1.00 98.38 178 ILE A N 1
ATOM 1294 C CA . ILE A 1 178 ? 2.736 -4.268 13.471 1.00 98.38 178 ILE A CA 1
ATOM 1295 C C . ILE A 1 178 ? 3.601 -5.527 13.527 1.00 98.38 178 ILE A C 1
ATOM 1297 O O . ILE A 1 178 ? 3.837 -6.151 12.493 1.00 98.38 178 ILE A O 1
ATOM 1301 N N . GLU A 1 179 ? 4.026 -5.933 14.726 1.00 98.06 179 GLU A N 1
ATOM 1302 C CA . GLU A 1 179 ? 4.793 -7.169 14.921 1.00 98.06 179 GLU A CA 1
ATOM 1303 C C . GLU A 1 179 ? 4.021 -8.388 14.398 1.00 98.06 179 GLU A C 1
ATOM 1305 O O . GLU A 1 179 ? 4.551 -9.154 13.592 1.00 98.06 179 GLU A O 1
ATOM 1310 N N . ALA A 1 180 ? 2.742 -8.523 14.765 1.00 98.44 180 ALA A N 1
ATOM 1311 C CA . ALA A 1 180 ? 1.903 -9.635 14.324 1.00 98.44 180 ALA A CA 1
ATOM 1312 C C . ALA A 1 180 ? 1.716 -9.678 12.796 1.00 98.44 180 ALA A C 1
ATOM 1314 O O . ALA A 1 180 ? 1.770 -10.757 12.199 1.00 98.44 180 ALA A O 1
ATOM 1315 N N . MET A 1 181 ? 1.517 -8.527 12.142 1.00 98.62 181 MET A N 1
ATOM 1316 C CA . MET A 1 181 ? 1.425 -8.461 10.678 1.00 98.62 181 MET A CA 1
ATOM 1317 C C . MET A 1 181 ? 2.742 -8.861 10.008 1.00 98.62 181 MET A C 1
ATOM 1319 O O . MET A 1 181 ? 2.715 -9.640 9.056 1.00 98.62 181 MET A O 1
ATOM 1323 N N . LEU A 1 182 ? 3.888 -8.390 10.507 1.00 98.31 182 LEU A N 1
ATOM 1324 C CA . LEU A 1 182 ? 5.197 -8.742 9.946 1.00 98.31 182 LEU A CA 1
ATOM 1325 C C . LEU A 1 182 ? 5.521 -10.226 10.119 1.00 98.31 182 LEU A C 1
ATOM 1327 O O . LEU A 1 182 ? 5.978 -10.870 9.173 1.00 98.31 182 LEU A O 1
ATOM 1331 N N . GLU A 1 183 ? 5.234 -10.801 11.285 1.00 98.25 183 GLU A N 1
ATOM 1332 C CA . GLU A 1 183 ? 5.372 -12.243 11.506 1.00 98.25 183 GLU A CA 1
ATOM 1333 C C . GLU A 1 183 ? 4.501 -13.047 10.532 1.00 98.25 183 GLU A C 1
ATOM 1335 O O . GLU A 1 183 ? 4.966 -14.026 9.938 1.00 98.25 183 GLU A O 1
ATOM 1340 N N . ALA A 1 184 ? 3.256 -12.613 10.316 1.00 98.38 184 ALA A N 1
ATOM 1341 C CA . ALA A 1 184 ? 2.335 -13.254 9.386 1.00 98.38 184 ALA A CA 1
ATOM 1342 C C . ALA A 1 184 ? 2.822 -13.155 7.928 1.00 98.38 184 ALA A C 1
ATOM 1344 O O . ALA A 1 184 ? 2.773 -14.148 7.196 1.00 98.38 184 ALA A O 1
ATOM 1345 N N . LEU A 1 185 ? 3.355 -11.998 7.521 1.00 98.44 185 LEU A N 1
ATOM 1346 C CA . LEU A 1 185 ? 3.959 -11.772 6.204 1.00 98.44 185 LEU A CA 1
ATOM 1347 C C . LEU A 1 185 ? 5.160 -12.693 5.959 1.00 98.44 185 LEU A C 1
ATOM 1349 O O . LEU A 1 185 ? 5.222 -13.387 4.938 1.00 98.44 185 LEU A O 1
ATOM 1353 N N . VAL A 1 186 ? 6.084 -12.767 6.918 1.00 97.81 186 VAL A N 1
ATOM 1354 C CA . VAL A 1 186 ? 7.253 -13.658 6.849 1.00 97.81 186 VAL A CA 1
ATOM 1355 C C . VAL A 1 186 ? 6.818 -15.123 6.790 1.00 97.81 186 VAL A C 1
ATOM 1357 O O . VAL A 1 186 ? 7.332 -15.892 5.975 1.00 97.81 186 VAL A O 1
ATOM 1360 N N . ALA A 1 187 ? 5.819 -15.523 7.582 1.00 97.75 187 ALA A N 1
ATOM 1361 C CA . ALA A 1 187 ? 5.299 -16.891 7.581 1.00 97.75 187 ALA A CA 1
ATOM 1362 C C . ALA A 1 187 ? 4.715 -17.311 6.221 1.00 97.75 187 ALA A C 1
ATOM 1364 O O . ALA A 1 187 ? 4.751 -18.494 5.861 1.00 97.75 187 ALA A O 1
ATOM 1365 N N . VAL A 1 188 ? 4.212 -16.355 5.434 1.00 97.12 188 VAL A N 1
ATOM 1366 C CA . VAL A 1 188 ? 3.742 -16.597 4.064 1.00 97.12 188 VAL A CA 1
ATOM 1367 C C . VAL A 1 188 ? 4.802 -16.320 2.993 1.00 97.12 188 VAL A C 1
ATOM 1369 O O . VAL A 1 188 ? 4.504 -16.396 1.803 1.00 97.12 188 VAL A O 1
ATOM 1372 N N . GLY A 1 189 ? 6.054 -16.092 3.382 1.00 96.38 189 GLY A N 1
ATOM 1373 C CA . GLY A 1 189 ? 7.174 -15.926 2.459 1.00 96.38 189 GLY A CA 1
ATOM 1374 C C . GLY A 1 189 ? 7.181 -14.589 1.723 1.00 96.38 189 GLY A C 1
ATOM 1375 O O . GLY A 1 189 ? 7.767 -14.513 0.642 1.00 96.38 189 GLY A O 1
ATOM 1376 N N . ALA A 1 190 ? 6.536 -13.558 2.280 1.00 97.25 190 ALA A N 1
ATOM 1377 C CA . ALA A 1 190 ? 6.787 -12.190 1.846 1.00 97.25 190 ALA A CA 1
ATOM 1378 C C . ALA A 1 190 ? 8.250 -11.817 2.118 1.00 97.25 190 ALA A C 1
ATOM 1380 O O . ALA A 1 190 ? 8.906 -12.398 2.996 1.00 97.25 190 ALA A O 1
ATOM 1381 N N . VAL A 1 191 ? 8.765 -10.884 1.328 1.00 97.25 191 VAL A N 1
ATOM 1382 C CA . VAL A 1 191 ? 10.161 -10.451 1.385 1.00 97.25 191 VAL A CA 1
ATOM 1383 C C . VAL A 1 191 ? 10.256 -8.950 1.561 1.00 97.25 191 VAL A C 1
ATOM 1385 O O . VAL A 1 191 ? 9.441 -8.204 1.034 1.00 97.25 191 VAL A O 1
ATOM 1388 N N . ASP A 1 192 ? 11.298 -8.507 2.239 1.00 96.88 192 ASP A N 1
ATOM 1389 C CA . ASP A 1 192 ? 11.651 -7.096 2.277 1.00 96.88 192 ASP A CA 1
ATOM 1390 C C . ASP A 1 192 ? 12.070 -6.601 0.876 1.00 96.88 192 ASP A C 1
ATOM 1392 O O . ASP A 1 192 ? 12.860 -7.263 0.187 1.00 96.88 192 ASP A O 1
ATOM 1396 N N . GLY A 1 193 ? 11.538 -5.454 0.435 1.00 91.94 193 GLY A N 1
ATOM 1397 C CA . GLY A 1 193 ? 11.771 -4.899 -0.908 1.00 91.94 193 GLY A CA 1
ATOM 1398 C C . GLY A 1 193 ? 13.233 -4.514 -1.182 1.00 91.94 193 GLY A C 1
ATOM 1399 O O . GLY A 1 193 ? 13.725 -4.618 -2.323 1.00 91.94 193 GLY A O 1
ATOM 1400 N N . VAL A 1 194 ? 13.965 -4.163 -0.119 1.00 92.19 194 VAL A N 1
ATOM 1401 C CA . VAL A 1 194 ? 15.371 -3.751 -0.144 1.00 92.19 194 VAL A CA 1
ATOM 1402 C C . VAL A 1 194 ? 16.292 -4.959 0.003 1.00 92.19 194 VAL A C 1
ATOM 1404 O O . VAL A 1 194 ? 17.197 -5.151 -0.819 1.00 92.19 194 VAL A O 1
ATOM 1407 N N . THR A 1 195 ? 16.087 -5.793 1.024 1.00 92.44 195 THR A N 1
ATOM 1408 C CA . THR A 1 195 ? 17.013 -6.894 1.343 1.00 92.44 195 THR A CA 1
ATOM 1409 C C . THR A 1 195 ? 16.730 -8.176 0.567 1.00 92.44 195 THR A C 1
ATOM 1411 O O . THR A 1 195 ? 17.628 -9.018 0.442 1.00 92.44 195 THR A O 1
ATOM 1414 N N . LEU A 1 196 ? 15.513 -8.319 0.028 1.00 92.12 196 LEU A N 1
ATOM 1415 C CA . LEU A 1 196 ? 15.003 -9.506 -0.668 1.00 92.12 196 LEU A CA 1
ATOM 1416 C C . LEU A 1 196 ? 15.013 -10.779 0.183 1.00 92.12 196 LEU A C 1
ATOM 1418 O O . LEU A 1 196 ? 14.997 -11.893 -0.351 1.00 92.12 196 LEU A O 1
ATOM 1422 N N . ARG A 1 197 ? 15.054 -10.627 1.508 1.00 94.38 197 ARG A N 1
ATOM 1423 C CA . ARG A 1 197 ? 14.963 -11.732 2.460 1.00 94.38 197 ARG A CA 1
ATOM 1424 C C . ARG A 1 197 ? 13.577 -11.761 3.078 1.00 94.38 197 ARG A C 1
ATOM 1426 O O . ARG A 1 197 ? 12.938 -10.731 3.250 1.00 94.38 197 ARG A O 1
ATOM 1433 N N . SER A 1 198 ? 13.128 -12.963 3.422 1.00 94.19 198 SER A N 1
ATOM 1434 C CA . SER A 1 198 ? 11.939 -13.129 4.250 1.00 94.19 198 SER A CA 1
ATOM 1435 C C . SER A 1 198 ? 12.343 -12.903 5.704 1.00 94.19 198 SER A C 1
ATOM 1437 O O . SER A 1 198 ? 12.824 -13.813 6.381 1.00 94.19 198 SER A O 1
ATOM 1439 N N . GLU A 1 199 ? 12.263 -11.649 6.130 1.00 94.44 199 GLU A N 1
ATOM 1440 C CA . GLU A 1 199 ? 12.608 -11.182 7.470 1.00 94.44 199 GLU A CA 1
ATOM 1441 C C . GLU A 1 199 ? 11.600 -10.114 7.915 1.00 94.44 199 GLU A C 1
ATOM 1443 O O . GLU A 1 199 ? 10.893 -9.547 7.085 1.00 94.44 199 GLU A O 1
ATOM 1448 N N . ALA A 1 200 ? 11.476 -9.897 9.226 1.00 95.12 200 ALA A N 1
ATOM 1449 C CA . ALA A 1 200 ? 10.462 -9.018 9.814 1.00 95.12 200 ALA A CA 1
ATOM 1450 C C . ALA A 1 200 ? 10.861 -7.534 9.701 1.00 95.12 200 ALA A C 1
ATOM 1452 O O . ALA A 1 200 ? 11.039 -6.839 10.705 1.00 95.12 200 ALA A O 1
ATOM 1453 N N . THR A 1 201 ? 11.054 -7.083 8.464 1.00 97.00 201 THR A N 1
ATOM 1454 C CA . THR A 1 201 ? 11.383 -5.708 8.095 1.00 97.00 201 THR A CA 1
ATOM 1455 C C . THR A 1 201 ? 10.525 -5.255 6.918 1.00 97.00 201 THR A C 1
ATOM 1457 O O . THR A 1 201 ? 10.013 -6.074 6.149 1.00 97.00 201 THR A O 1
ATOM 1460 N N . VAL A 1 202 ? 10.369 -3.942 6.789 1.00 97.00 202 VAL A N 1
ATOM 1461 C CA . VAL A 1 202 ? 9.779 -3.288 5.615 1.00 97.00 202 VAL A CA 1
ATOM 1462 C C . VAL A 1 202 ? 10.751 -2.215 5.164 1.00 97.00 202 VAL A C 1
ATOM 1464 O O . VAL A 1 202 ? 11.169 -1.392 5.981 1.00 97.00 202 VAL A O 1
ATOM 1467 N N . ASP A 1 203 ? 11.152 -2.276 3.901 1.00 95.75 203 ASP A N 1
ATOM 1468 C CA . ASP A 1 203 ? 12.180 -1.436 3.277 1.00 95.75 203 ASP A CA 1
ATOM 1469 C C . ASP A 1 203 ? 13.472 -1.283 4.082 1.00 95.75 203 ASP A C 1
ATOM 1471 O O . ASP A 1 203 ? 14.127 -0.241 4.112 1.00 95.75 203 ASP A O 1
ATOM 1475 N N . GLY A 1 204 ? 13.873 -2.369 4.736 1.00 96.44 204 GLY A N 1
ATOM 1476 C CA . GLY A 1 204 ? 15.059 -2.446 5.576 1.00 96.44 204 GLY A CA 1
ATOM 1477 C C . GLY A 1 204 ? 14.873 -1.889 6.988 1.00 96.44 204 GLY A C 1
ATOM 1478 O O . GLY A 1 204 ? 15.801 -2.015 7.790 1.00 96.44 204 GLY A O 1
ATOM 1479 N N . PHE A 1 205 ? 13.705 -1.331 7.317 1.00 97.81 205 PHE A N 1
ATOM 1480 C CA . PHE A 1 205 ? 13.369 -0.871 8.663 1.00 97.81 205 PHE A CA 1
ATOM 1481 C C . PHE A 1 205 ? 12.787 -2.003 9.508 1.00 97.81 205 PHE A C 1
ATOM 1483 O O . PHE A 1 205 ? 11.940 -2.785 9.071 1.00 97.81 205 PHE A O 1
ATOM 1490 N N . SER A 1 206 ? 13.239 -2.075 10.751 1.00 97.19 206 SER A N 1
ATOM 1491 C CA . SER A 1 206 ? 12.821 -3.063 11.744 1.00 97.19 206 SER A CA 1
ATOM 1492 C C . SER A 1 206 ? 11.392 -2.840 12.243 1.00 97.19 206 SER A C 1
ATOM 1494 O O . SER A 1 206 ? 10.905 -1.712 12.281 1.00 97.19 206 SER A O 1
ATOM 1496 N N . ALA A 1 207 ? 10.744 -3.900 12.736 1.00 96.31 207 ALA A N 1
ATOM 1497 C CA . ALA A 1 207 ? 9.446 -3.792 13.410 1.00 96.31 207 ALA A CA 1
ATOM 1498 C C . ALA A 1 207 ? 9.424 -2.718 14.524 1.00 96.31 207 ALA A C 1
ATOM 1500 O O . ALA A 1 207 ? 8.419 -2.031 14.699 1.00 96.31 207 ALA A O 1
ATOM 1501 N N . GLU A 1 208 ? 10.544 -2.519 15.232 1.00 97.69 208 GLU A N 1
ATOM 1502 C CA . GLU A 1 208 ? 10.683 -1.473 16.253 1.00 97.69 208 GLU A CA 1
ATOM 1503 C C . GLU A 1 208 ? 10.555 -0.064 15.655 1.00 97.69 208 GLU A C 1
ATOM 1505 O O . GLU A 1 208 ? 9.831 0.771 16.197 1.00 97.69 208 GLU A O 1
ATOM 1510 N N . GLU A 1 209 ? 11.200 0.206 14.518 1.00 98.19 209 GLU A N 1
ATOM 1511 C CA . GLU A 1 209 ? 11.110 1.503 13.832 1.00 98.19 209 GLU A CA 1
ATOM 1512 C C . GLU A 1 209 ? 9.687 1.782 13.342 1.00 98.19 209 GLU A C 1
ATOM 1514 O O . GLU A 1 209 ? 9.164 2.881 13.535 1.00 98.19 209 GLU A O 1
ATOM 1519 N N . HIS A 1 210 ? 9.012 0.763 12.811 1.00 98.12 210 HIS A N 1
ATOM 1520 C CA . HIS A 1 210 ? 7.600 0.856 12.435 1.00 98.12 210 HIS A CA 1
ATOM 1521 C C . HIS A 1 210 ? 6.695 1.150 13.636 1.00 98.12 210 HIS A C 1
ATOM 1523 O O . HIS A 1 210 ? 5.838 2.037 13.577 1.00 98.12 210 HIS A O 1
ATOM 1529 N N . ALA A 1 211 ? 6.916 0.469 14.762 1.00 98.00 211 ALA A N 1
ATOM 1530 C CA . ALA A 1 211 ? 6.183 0.714 16.001 1.00 98.00 211 ALA A CA 1
ATOM 1531 C C . ALA A 1 211 ? 6.449 2.117 16.578 1.00 98.00 211 ALA A C 1
ATOM 1533 O O . ALA A 1 211 ? 5.550 2.723 17.174 1.00 98.00 211 ALA A O 1
ATOM 1534 N N . LEU A 1 212 ? 7.655 2.668 16.397 1.00 98.38 212 LEU A N 1
ATOM 1535 C CA . LEU A 1 212 ? 7.979 4.046 16.778 1.00 98.38 212 LEU A CA 1
ATOM 1536 C C . LEU A 1 212 ? 7.193 5.062 15.942 1.00 98.38 212 LEU A C 1
ATOM 1538 O O . LEU A 1 212 ? 6.635 6.003 16.513 1.00 98.38 212 LEU A O 1
ATOM 1542 N N . VAL A 1 213 ? 7.082 4.855 14.626 1.00 98.38 213 VAL A N 1
ATOM 1543 C CA . VAL A 1 213 ? 6.259 5.709 13.752 1.00 98.38 213 VAL A CA 1
ATOM 1544 C C . VAL A 1 213 ? 4.789 5.661 14.176 1.00 98.38 213 VAL A C 1
ATOM 1546 O O . VAL A 1 213 ? 4.174 6.710 14.384 1.00 98.38 213 VAL A O 1
ATOM 1549 N N . ALA A 1 214 ? 4.235 4.466 14.399 1.00 98.19 214 ALA A N 1
ATOM 1550 C CA . ALA A 1 214 ? 2.855 4.306 14.865 1.00 98.19 214 ALA A CA 1
ATOM 1551 C C . ALA A 1 214 ? 2.595 5.002 16.209 1.00 98.19 214 ALA A C 1
ATOM 1553 O O 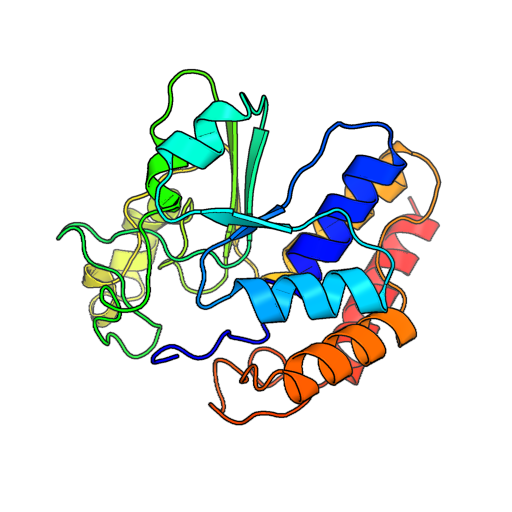. ALA A 1 214 ? 1.574 5.672 16.388 1.00 98.19 214 ALA A O 1
ATOM 1554 N N . ARG A 1 215 ? 3.546 4.912 17.143 1.00 98.38 215 ARG A N 1
ATOM 1555 C CA . ARG A 1 215 ? 3.470 5.609 18.431 1.00 98.38 215 ARG A CA 1
ATOM 1556 C C . ARG A 1 215 ? 3.468 7.124 18.262 1.00 98.38 215 ARG A C 1
ATOM 1558 O O . ARG A 1 215 ? 2.626 7.787 18.862 1.00 98.38 215 ARG A O 1
ATOM 1565 N N . GLY A 1 216 ? 4.349 7.662 17.418 1.00 98.44 216 GLY A N 1
ATOM 1566 C CA . GLY A 1 216 ? 4.381 9.094 17.115 1.00 98.44 216 GLY A CA 1
ATOM 1567 C C . GLY A 1 216 ? 3.058 9.588 16.521 1.00 98.44 216 GLY A C 1
ATOM 1568 O O . GLY A 1 216 ? 2.529 10.617 16.939 1.00 98.44 216 GLY A O 1
ATOM 1569 N N . LEU A 1 217 ? 2.458 8.814 15.613 1.00 98.38 217 LEU A N 1
ATOM 1570 C CA . LEU A 1 217 ? 1.130 9.109 15.065 1.00 98.38 217 LEU A CA 1
ATOM 1571 C C . LEU A 1 217 ? 0.032 9.095 16.143 1.00 98.38 217 LEU A C 1
ATOM 1573 O O . LEU A 1 217 ? -0.844 9.963 16.152 1.00 98.38 217 LEU A O 1
ATOM 1577 N N . LYS A 1 218 ? 0.095 8.157 17.093 1.00 98.38 218 LYS A N 1
ATOM 1578 C CA . LYS A 1 218 ? -0.842 8.081 18.223 1.00 98.38 218 LYS A CA 1
ATOM 1579 C C . LYS A 1 218 ? -0.709 9.258 19.183 1.00 98.38 218 LYS A C 1
ATOM 1581 O O . LYS A 1 218 ? -1.717 9.755 19.691 1.00 98.38 218 LYS A O 1
ATOM 1586 N N . GLU A 1 219 ? 0.510 9.727 19.421 1.00 98.00 219 GLU A N 1
ATOM 1587 C CA . GLU A 1 219 ? 0.787 10.930 20.214 1.00 98.00 219 GLU A CA 1
ATOM 1588 C C . GLU A 1 219 ? 0.249 12.193 19.525 1.00 98.00 219 GLU A C 1
ATOM 1590 O O . GLU A 1 219 ? -0.391 13.026 20.173 1.00 98.00 219 GLU A O 1
ATOM 1595 N N . LEU A 1 220 ? 0.418 12.303 18.201 1.00 96.88 220 LEU A N 1
ATOM 1596 C CA . LEU A 1 220 ? -0.182 13.378 17.404 1.00 96.88 220 LEU A CA 1
ATOM 1597 C C . LEU A 1 220 ? -1.711 13.360 17.497 1.00 96.88 220 LEU A C 1
ATOM 1599 O O . LEU A 1 220 ? -2.314 14.393 17.767 1.00 96.88 220 LEU A O 1
ATOM 1603 N N . TRP A 1 221 ? -2.344 12.193 17.350 1.00 97.56 221 TRP A N 1
ATOM 1604 C CA . TRP A 1 221 ? -3.792 12.061 17.540 1.00 97.56 221 TRP A CA 1
ATOM 1605 C C . TRP A 1 221 ? -4.236 12.444 18.956 1.00 97.56 221 TRP A C 1
ATOM 1607 O O . TRP A 1 221 ? -5.211 13.168 19.114 1.00 97.56 221 TRP A O 1
ATOM 1617 N N . SER A 1 222 ? -3.511 11.997 19.984 1.00 95.44 222 SER A N 1
ATOM 1618 C CA . SER A 1 222 ? -3.860 12.259 21.390 1.00 95.44 222 SER A CA 1
ATOM 1619 C C . SER A 1 222 ? -3.739 13.736 21.783 1.00 95.44 222 SER A C 1
ATOM 1621 O O . SER A 1 222 ? -4.243 14.131 22.834 1.00 95.44 222 SER A O 1
ATOM 1623 N N . SER A 1 223 ? -3.034 14.535 20.977 1.00 94.62 223 SER A N 1
ATOM 1624 C CA . SER A 1 223 ? -2.817 15.969 21.193 1.00 94.62 223 SER A CA 1
ATOM 1625 C C . SER A 1 223 ? -3.641 16.878 20.272 1.00 94.62 223 SER A C 1
ATOM 1627 O O . SER A 1 223 ? -3.582 18.098 20.448 1.00 94.62 223 SER A O 1
ATOM 1629 N N . ALA A 1 224 ? -4.396 16.308 19.326 1.00 86.94 224 ALA A N 1
ATOM 1630 C CA . ALA A 1 224 ? -5.285 17.016 18.399 1.00 86.94 224 ALA A CA 1
ATOM 1631 C C . ALA A 1 224 ? -6.676 17.266 19.003 1.00 86.94 224 ALA A C 1
ATOM 1633 O O . ALA A 1 224 ? -7.235 18.354 18.727 1.00 86.94 224 ALA A O 1
#

Sequence (224 aa):
SRGAPETDGPGGAVVFARALALTGREVAIFTDSYCGRALRACCDAVGGPGVIEEESGDEVLAFRPDLLVFIERLGRAEDGRYYNMRREDISAFTPPLDSAALGDGVRVLAVGDGGNEAGMGVFRPSLSKLLPDFAGCLSVIGADLALPVDVSDWGGYALATMLSIASGRWLGPEGEEIEAMLEALVAVGAVDGVTLRSEATVDGFSAEEHALVARGLKELWSSA